Protein AF-A0ABD5PLM0-F1 (afdb_monomer_lite)

Sequence (227 aa):
MGEREPLCVRVDETVQEQFRNFTLETKGRIHGEMGRLVERAMKEYMNRDRSARIEEQLEQMNSRQQKMLELMNNSASLSSHDEAAHSHSTDVGAFTDLEPQVRKGIEKTLASLPEGEVDHSDIERAVHSAGRTDPRTVKKYRKVLESRGVLLPHPLKADEDMWIHGLRQFAVLCEASDDVTVGRLNFLLGDLEKAGVISEEDYRDALPDDFVEGRALKIDQITFNSS

Structure (mmCIF, N/CA/C/O backbone):
data_AF-A0ABD5PLM0-F1
#
_entry.id   AF-A0ABD5PLM0-F1
#
loop_
_atom_site.group_PDB
_atom_site.id
_atom_site.type_symbol
_atom_site.label_atom_id
_atom_site.label_alt_id
_atom_site.label_comp_id
_atom_site.label_asym_id
_atom_site.label_entity_id
_atom_site.label_seq_id
_atom_site.pdbx_PDB_ins_code
_atom_site.Cartn_x
_atom_site.Cartn_y
_atom_site.Cartn_z
_atom_site.occupancy
_atom_site.B_iso_or_equiv
_atom_site.auth_seq_id
_atom_site.auth_comp_id
_atom_site.auth_asym_id
_atom_site.auth_atom_id
_atom_site.pdbx_PDB_model_num
ATOM 1 N N . MET A 1 1 ? -26.957 -1.501 35.703 1.00 48.97 1 MET A N 1
ATOM 2 C CA . MET A 1 1 ? -25.638 -0.840 35.602 1.00 48.97 1 MET A CA 1
ATOM 3 C C . MET A 1 1 ? -24.710 -1.877 35.008 1.00 48.97 1 MET A C 1
ATOM 5 O O . MET A 1 1 ? -24.602 -2.927 35.618 1.00 48.97 1 MET A O 1
ATOM 9 N N . GLY A 1 2 ? -24.191 -1.659 33.796 1.00 53.38 2 GLY A N 1
ATOM 10 C CA . GLY A 1 2 ? -23.363 -2.664 33.118 1.00 53.38 2 GLY A CA 1
ATOM 11 C C . GLY A 1 2 ? -22.145 -3.031 33.960 1.00 53.38 2 GLY A C 1
ATOM 12 O O . GLY A 1 2 ? -21.590 -2.154 34.627 1.00 53.38 2 GLY A O 1
ATOM 13 N N . GLU A 1 3 ? -21.785 -4.311 33.957 1.00 65.19 3 GLU A N 1
ATOM 14 C CA . GLU A 1 3 ? -20.561 -4.821 34.571 1.00 65.19 3 GLU A CA 1
ATOM 15 C C . GLU A 1 3 ? -19.374 -4.048 33.989 1.00 65.19 3 GLU A C 1
ATOM 17 O O . GLU A 1 3 ? -19.088 -4.113 32.796 1.00 65.19 3 GLU A O 1
ATOM 22 N N . ARG A 1 4 ? -18.751 -3.208 34.816 1.00 71.69 4 ARG A N 1
ATOM 23 C CA . ARG A 1 4 ? -17.545 -2.464 34.456 1.00 71.69 4 ARG A CA 1
ATOM 24 C C . ARG A 1 4 ? -16.366 -3.230 35.014 1.00 71.69 4 ARG A C 1
ATOM 26 O O . ARG A 1 4 ? -16.336 -3.497 36.215 1.00 71.69 4 ARG A O 1
ATOM 33 N N . GLU A 1 5 ? -15.402 -3.535 34.163 1.00 80.06 5 GLU A N 1
ATOM 34 C CA . GLU A 1 5 ? -14.172 -4.172 34.610 1.00 80.06 5 GLU A CA 1
ATOM 35 C C . GLU A 1 5 ? -13.306 -3.165 35.387 1.00 80.06 5 GLU A C 1
ATOM 37 O O . GLU A 1 5 ? -13.133 -2.021 34.946 1.00 80.06 5 GLU A O 1
ATOM 42 N N . PRO A 1 6 ? -12.787 -3.539 36.568 1.00 78.12 6 PRO A N 1
ATOM 43 C CA . PRO A 1 6 ? -11.913 -2.669 37.336 1.00 78.12 6 PRO A CA 1
ATOM 44 C C . PRO A 1 6 ? -10.539 -2.566 36.663 1.00 78.12 6 PRO A C 1
ATOM 46 O O . PRO A 1 6 ? -9.830 -3.558 36.513 1.00 78.12 6 PRO A O 1
ATOM 49 N N . LEU A 1 7 ? -10.136 -1.343 36.314 1.00 78.38 7 LEU A N 1
ATOM 50 C CA . LEU A 1 7 ? -8.786 -1.027 35.849 1.00 78.38 7 LEU A CA 1
ATOM 51 C C . LEU A 1 7 ? -7.996 -0.362 36.985 1.00 78.38 7 LEU A C 1
ATOM 53 O O . LEU A 1 7 ? -8.346 0.730 37.434 1.00 78.38 7 LEU A O 1
ATOM 57 N N . CYS A 1 8 ? -6.919 -1.005 37.440 1.00 82.25 8 CYS A N 1
ATOM 58 C CA . CYS A 1 8 ? -6.014 -0.446 38.446 1.00 82.25 8 CYS A CA 1
ATOM 59 C C . CYS A 1 8 ? -4.839 0.271 37.772 1.00 82.25 8 CYS A C 1
ATOM 61 O O . CYS A 1 8 ? -4.016 -0.361 37.115 1.00 82.25 8 CYS A O 1
ATOM 63 N N . VAL A 1 9 ? -4.727 1.582 37.986 1.00 85.19 9 VAL A N 1
ATOM 64 C CA . VAL A 1 9 ? -3.602 2.409 37.523 1.00 85.19 9 VAL A CA 1
ATOM 65 C C . VAL A 1 9 ? -3.001 3.127 38.725 1.00 85.19 9 VAL A C 1
ATOM 67 O O . VAL A 1 9 ? -3.723 3.530 39.637 1.00 85.19 9 VAL A O 1
ATOM 70 N N . ARG A 1 10 ? -1.675 3.278 38.745 1.00 89.75 10 ARG A N 1
ATOM 71 C CA . ARG A 1 10 ? -0.990 4.089 39.755 1.00 89.75 10 ARG A CA 1
ATOM 72 C C . ARG A 1 10 ? -0.976 5.542 39.304 1.00 89.75 10 ARG A C 1
ATOM 74 O O . ARG A 1 10 ? -0.544 5.836 38.194 1.00 89.75 10 ARG A O 1
ATOM 81 N N . VAL A 1 11 ? -1.444 6.423 40.173 1.00 88.31 11 VAL A N 1
ATOM 82 C CA . VAL A 1 11 ? -1.465 7.872 39.970 1.00 88.31 11 VAL A CA 1
ATOM 83 C C . VAL A 1 11 ? -0.716 8.494 41.138 1.00 88.31 11 VAL A C 1
ATOM 85 O O . VAL A 1 11 ? -0.722 7.934 42.234 1.00 88.31 11 VAL A O 1
ATOM 88 N N . ASP A 1 12 ? -0.051 9.615 40.888 1.00 94.69 12 ASP A N 1
ATOM 89 C CA . ASP A 1 12 ? 0.570 10.400 41.947 1.00 94.69 12 ASP A CA 1
ATOM 90 C C . ASP A 1 12 ? -0.462 10.778 43.024 1.00 94.69 12 ASP A C 1
ATOM 92 O O . ASP A 1 12 ? -1.609 11.115 42.711 1.00 94.69 12 ASP A O 1
ATOM 96 N N . GLU A 1 13 ? -0.054 10.704 44.289 1.00 90.75 13 GLU A N 1
ATOM 97 C CA . GLU A 1 13 ? -0.927 10.925 45.445 1.00 90.75 13 GLU A CA 1
ATOM 98 C C . GLU A 1 13 ? -1.546 12.328 45.428 1.00 90.75 13 GLU A C 1
ATOM 100 O O . GLU A 1 13 ? -2.750 12.480 45.638 1.00 90.75 13 GLU A O 1
ATOM 105 N N . THR A 1 14 ? -0.766 13.348 45.063 1.00 91.62 14 THR A N 1
ATOM 106 C CA . THR A 1 14 ? -1.246 14.736 45.027 1.00 91.62 14 THR A CA 1
ATOM 107 C C . THR A 1 14 ? -2.308 14.933 43.946 1.00 91.62 14 THR A C 1
ATOM 109 O O . THR A 1 14 ? -3.331 15.584 44.169 1.00 91.62 14 THR A O 1
ATOM 112 N N . VAL A 1 15 ? -2.121 14.298 42.788 1.00 89.50 15 VAL A N 1
ATOM 113 C CA . VAL A 1 15 ? -3.071 14.330 41.669 1.00 89.50 15 VAL A CA 1
ATOM 114 C C . VAL A 1 15 ? -4.341 13.555 42.021 1.00 89.50 15 VAL A C 1
ATOM 116 O O . VAL A 1 15 ? -5.452 13.992 41.711 1.00 89.50 15 VAL A O 1
ATOM 119 N N . GLN A 1 16 ? -4.198 12.420 42.708 1.00 89.31 16 GLN A N 1
ATOM 120 C CA . GLN A 1 16 ? -5.326 11.622 43.172 1.00 89.31 16 GLN A CA 1
ATOM 121 C C . GLN A 1 16 ? -6.196 12.399 44.171 1.00 89.31 16 GLN A C 1
ATOM 123 O O . GLN A 1 16 ? -7.428 12.364 44.070 1.00 89.31 16 GLN A O 1
ATOM 128 N N . GLU A 1 17 ? -5.581 13.108 45.117 1.00 90.62 17 GLU A N 1
ATOM 129 C CA . GLU A 1 17 ? -6.287 13.944 46.091 1.00 90.62 17 GLU A CA 1
ATOM 130 C C . GLU A 1 17 ? -6.995 15.127 45.430 1.00 90.62 17 GLU A C 1
ATOM 132 O O . GLU A 1 17 ? -8.185 15.345 45.671 1.00 90.62 17 GLU A O 1
ATOM 137 N N . GLN A 1 18 ? -6.310 15.845 44.536 1.00 88.25 18 GLN A N 1
ATOM 138 C CA . GLN A 1 18 ? -6.902 16.950 43.779 1.00 88.25 18 GLN A CA 1
ATOM 139 C C . GLN A 1 18 ? -8.118 16.491 42.969 1.00 88.25 18 GLN A C 1
ATOM 141 O O . GLN A 1 18 ? -9.179 17.118 43.018 1.00 88.25 18 GLN A O 1
ATOM 146 N N . PHE A 1 19 ? -8.008 15.355 42.278 1.00 88.38 19 PHE A N 1
ATOM 147 C CA . PHE A 1 19 ? -9.106 14.807 41.486 1.00 88.38 19 PHE A CA 1
ATOM 148 C C . PHE A 1 19 ? -10.287 14.339 42.354 1.00 88.38 19 PHE A C 1
ATOM 150 O O . PHE A 1 19 ? -11.457 14.506 41.985 1.00 88.38 19 PHE A O 1
ATOM 157 N N . ARG A 1 20 ? -10.003 13.782 43.539 1.00 87.19 20 ARG A N 1
ATOM 158 C CA . ARG A 1 20 ? -11.030 13.412 44.523 1.00 87.19 20 ARG A CA 1
ATOM 159 C C . ARG A 1 20 ? -11.785 14.639 45.024 1.00 87.19 20 ARG A C 1
ATOM 161 O O . ARG A 1 20 ? -13.015 14.606 45.046 1.00 87.19 20 ARG A O 1
ATOM 168 N N . ASN A 1 21 ? -11.075 15.706 45.376 1.00 89.44 21 ASN A N 1
ATOM 169 C CA . ASN A 1 21 ? -11.680 16.950 45.851 1.00 89.44 21 ASN A CA 1
ATOM 170 C C . ASN A 1 21 ? -12.531 17.604 44.758 1.00 89.44 21 ASN A C 1
ATOM 172 O O . ASN A 1 21 ? -13.701 17.891 44.992 1.00 89.44 21 ASN A O 1
ATOM 176 N N . PHE A 1 22 ? -12.011 17.685 43.531 1.00 88.44 22 PHE A N 1
ATOM 177 C CA . PHE A 1 22 ? -12.756 18.172 42.369 1.00 88.44 22 PHE A CA 1
ATOM 178 C C . PHE A 1 22 ? -14.063 17.394 42.128 1.00 88.44 22 PHE A C 1
ATOM 180 O O . PHE A 1 22 ? -15.122 17.977 41.878 1.00 88.44 22 PHE A O 1
ATOM 187 N N . THR A 1 23 ? -14.014 16.063 42.235 1.00 87.00 23 THR A N 1
ATOM 188 C CA . THR A 1 23 ? -15.199 15.204 42.083 1.00 87.00 23 THR A CA 1
ATOM 189 C C . THR A 1 23 ? -16.243 15.495 43.161 1.00 87.00 23 THR A C 1
ATOM 191 O O . THR A 1 23 ? -17.434 15.604 42.859 1.00 87.00 23 THR A O 1
ATOM 194 N N . LEU A 1 24 ? -15.799 15.634 44.413 1.00 86.88 24 LEU A N 1
ATOM 195 C CA . LEU A 1 24 ? -16.666 15.926 45.552 1.00 86.88 24 LEU A CA 1
ATOM 196 C C . LEU A 1 24 ? -17.315 17.309 45.441 1.00 86.88 24 LEU A C 1
ATOM 198 O O . LEU A 1 24 ? -18.501 17.433 45.731 1.00 86.88 24 LEU A O 1
ATOM 202 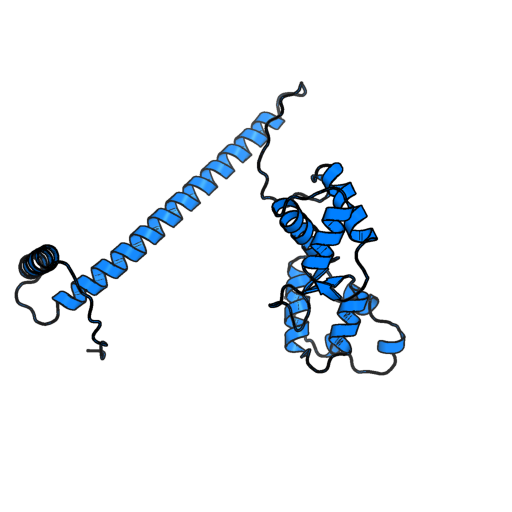N N . GLU A 1 25 ? -16.578 18.318 44.985 1.00 86.69 25 GLU A N 1
ATOM 203 C CA . GLU A 1 25 ? -17.105 19.668 44.758 1.00 86.69 25 GLU A CA 1
ATOM 204 C C . GLU A 1 25 ? -18.125 19.702 43.614 1.00 86.69 25 GLU A C 1
ATOM 206 O O . GLU A 1 25 ? -19.175 20.330 43.726 1.00 86.69 25 GLU A O 1
ATOM 211 N N . THR A 1 26 ? -17.860 18.975 42.526 1.00 82.75 26 THR A N 1
ATOM 212 C CA . THR A 1 26 ? -18.690 19.028 41.313 1.00 82.75 26 THR A CA 1
ATOM 213 C C . THR A 1 26 ? -19.954 18.167 41.406 1.00 82.75 26 THR A C 1
ATOM 215 O O . THR A 1 26 ? -20.982 18.495 40.810 1.00 82.75 26 THR A O 1
ATOM 218 N N . LYS A 1 27 ? -19.884 17.015 42.087 1.00 82.88 27 LYS A N 1
ATOM 219 C CA . LYS A 1 27 ? -20.952 15.994 42.099 1.00 82.88 27 LYS A CA 1
ATOM 220 C C . LYS A 1 27 ? -21.434 15.609 43.496 1.00 82.88 27 LYS A C 1
ATOM 222 O O . LYS A 1 27 ? -22.403 14.861 43.607 1.00 82.88 27 LYS A O 1
ATOM 227 N N . GLY A 1 28 ? -20.808 16.117 44.555 1.00 81.56 28 GLY A N 1
ATOM 228 C CA . GLY A 1 28 ? -21.112 15.719 45.926 1.00 81.56 28 GLY A CA 1
ATOM 229 C C . GLY A 1 28 ? -20.637 14.298 46.256 1.00 81.56 28 GLY A C 1
ATOM 230 O O . GLY A 1 28 ? -19.870 13.672 45.524 1.00 81.56 28 GLY A O 1
ATOM 231 N N . ARG A 1 29 ? -21.106 13.757 47.387 1.00 78.38 29 ARG A N 1
ATOM 232 C CA . ARG A 1 29 ? -20.741 12.415 47.888 1.00 78.38 29 ARG A CA 1
ATOM 233 C C . ARG A 1 29 ? -21.595 11.302 47.264 1.00 78.38 29 ARG A C 1
ATOM 235 O O . ARG A 1 29 ? -22.232 10.532 47.978 1.00 78.38 29 ARG A O 1
ATOM 242 N N . ILE A 1 30 ? -21.630 11.223 45.936 1.00 76.69 30 ILE A N 1
ATOM 243 C CA . ILE A 1 30 ? -22.387 10.189 45.214 1.00 76.69 30 ILE A CA 1
ATOM 244 C C . ILE A 1 30 ? -21.465 9.011 44.874 1.00 76.69 30 ILE A C 1
ATOM 246 O O . ILE A 1 30 ? -20.385 9.180 44.304 1.00 76.69 30 ILE A O 1
ATOM 250 N N . HIS A 1 31 ? -21.893 7.796 45.223 1.00 71.69 31 HIS A N 1
ATOM 251 C CA . HIS A 1 31 ? -21.125 6.577 44.974 1.00 71.69 31 HIS A CA 1
ATOM 252 C C . HIS A 1 31 ? -20.990 6.297 43.465 1.00 71.69 31 HIS A C 1
ATOM 254 O O . HIS A 1 31 ? -21.968 6.351 42.724 1.00 71.69 31 HIS A O 1
ATOM 260 N N . GLY A 1 32 ? -19.772 5.989 43.005 1.00 77.31 32 GLY A N 1
ATOM 261 C CA . GLY A 1 32 ? -19.486 5.628 41.609 1.00 77.31 32 GLY A CA 1
ATOM 262 C C . GLY A 1 32 ? -19.266 6.794 40.629 1.00 77.31 32 GLY A C 1
ATOM 263 O O . GLY A 1 32 ? -18.860 6.548 39.492 1.00 77.31 32 GLY A O 1
ATOM 264 N N . GLU A 1 33 ? -19.461 8.052 41.042 1.00 82.62 33 GLU A N 1
ATOM 265 C CA . GLU A 1 33 ? -19.259 9.223 40.163 1.00 82.62 33 GLU A CA 1
ATOM 266 C C . GLU A 1 33 ? -17.784 9.480 39.829 1.00 82.62 33 GLU A C 1
ATOM 268 O O . GLU A 1 33 ? -17.473 9.924 38.726 1.00 82.62 33 GLU A O 1
ATOM 273 N N . MET A 1 34 ? -16.860 9.109 40.721 1.00 82.38 34 MET A N 1
ATOM 274 C CA . MET A 1 34 ? -15.421 9.227 40.463 1.00 82.38 34 MET A CA 1
ATOM 275 C C . MET A 1 34 ? -15.004 8.436 39.218 1.00 82.38 34 MET A C 1
ATOM 277 O O . MET A 1 34 ? -14.387 8.992 38.315 1.00 82.38 34 MET A O 1
ATOM 281 N N . GLY A 1 35 ? -15.412 7.167 39.109 1.00 82.06 35 GLY A N 1
ATOM 282 C CA . GLY A 1 35 ? -15.114 6.354 37.926 1.00 82.06 35 GLY A CA 1
ATOM 283 C C . GLY A 1 35 ? -15.750 6.909 36.646 1.00 82.06 35 GLY A C 1
ATOM 284 O O . GLY A 1 35 ? -15.139 6.863 35.583 1.00 82.06 35 GLY A O 1
ATOM 285 N N . ARG A 1 36 ? -16.953 7.495 36.738 1.00 84.62 36 ARG A N 1
ATOM 286 C CA . ARG A 1 36 ? -17.626 8.140 35.594 1.00 84.62 36 ARG A CA 1
ATOM 287 C C . ARG A 1 36 ? -16.900 9.397 35.125 1.00 84.62 36 ARG A C 1
ATOM 289 O O . ARG A 1 36 ? -16.820 9.629 33.921 1.00 84.62 36 ARG A O 1
ATOM 296 N N . LEU A 1 37 ? -16.380 10.201 36.050 1.00 85.94 37 LEU A N 1
ATOM 297 C CA . LEU A 1 37 ? -15.598 11.386 35.709 1.00 85.94 37 LEU A CA 1
ATOM 298 C C . LEU A 1 37 ? -14.258 11.019 35.081 1.00 85.94 37 LEU A C 1
ATOM 300 O O . LEU A 1 37 ? -13.883 11.660 34.106 1.00 85.94 37 LEU A O 1
ATOM 304 N N . VAL A 1 38 ? -13.582 9.972 35.567 1.00 86.69 38 VAL A N 1
ATOM 305 C CA . VAL A 1 38 ? -12.353 9.465 34.930 1.00 86.69 38 VAL A CA 1
ATOM 306 C C . VAL A 1 38 ? -12.641 9.020 33.499 1.00 86.69 38 VAL A C 1
ATOM 308 O O . VAL A 1 38 ? -11.979 9.469 32.569 1.00 86.69 38 VAL A O 1
ATOM 311 N N . GLU A 1 39 ? -13.679 8.207 33.299 1.00 85.31 39 GLU A N 1
ATOM 312 C CA . GLU A 1 39 ? -14.080 7.737 31.970 1.00 85.31 39 GLU A CA 1
ATOM 313 C C . GLU A 1 39 ? -14.400 8.909 31.024 1.00 85.31 39 GLU A C 1
ATOM 315 O O . GLU A 1 39 ? -13.983 8.924 29.863 1.00 85.31 39 GLU A O 1
ATOM 320 N N . ARG A 1 40 ? -15.111 9.926 31.527 1.00 85.25 40 ARG A N 1
ATOM 321 C CA . ARG A 1 40 ? -15.437 11.136 30.768 1.00 85.25 40 ARG A CA 1
ATOM 322 C C . ARG A 1 40 ? -14.192 11.951 30.429 1.00 85.25 40 ARG A C 1
ATOM 324 O O . ARG A 1 40 ? -14.065 12.367 29.284 1.00 85.25 40 ARG A O 1
ATOM 331 N N . ALA A 1 41 ? -13.284 12.139 31.382 1.00 84.69 41 ALA A N 1
ATOM 332 C CA . ALA A 1 41 ? -12.041 12.876 31.184 1.00 84.69 41 ALA A CA 1
ATOM 333 C C . ALA A 1 41 ? -11.140 12.188 30.150 1.00 84.69 41 ALA A C 1
ATOM 335 O O . ALA A 1 41 ? -10.608 12.852 29.265 1.00 84.69 41 ALA A O 1
ATOM 336 N N . MET A 1 42 ? -11.033 10.856 30.195 1.00 84.00 42 MET A N 1
ATOM 337 C CA . MET A 1 42 ? -10.295 10.084 29.190 1.00 84.00 42 MET A CA 1
ATOM 338 C C . MET A 1 42 ? -10.914 10.235 27.798 1.00 84.00 42 MET A C 1
ATOM 340 O O . MET A 1 42 ? -10.200 10.511 26.836 1.00 84.00 42 MET A O 1
ATOM 344 N N . LYS A 1 43 ? -12.243 10.105 27.678 1.00 81.88 43 LYS A N 1
ATOM 345 C CA . LYS A 1 43 ? -12.960 10.318 26.409 1.00 81.88 43 LYS A CA 1
ATOM 346 C C . LYS A 1 43 ? -12.764 11.736 25.880 1.00 81.88 43 LYS A C 1
ATOM 348 O O . LYS A 1 43 ? -12.530 11.912 24.692 1.00 81.88 43 LYS A O 1
ATOM 353 N N . GLU A 1 44 ? -12.841 12.737 26.747 1.00 78.31 44 GLU A N 1
ATOM 354 C CA . GLU A 1 44 ? -12.640 14.139 26.386 1.00 78.31 44 GLU A CA 1
ATOM 355 C C . GLU A 1 44 ? -11.207 14.411 25.929 1.00 78.31 44 GLU A C 1
ATOM 357 O O . GLU A 1 44 ? -11.020 15.079 24.919 1.00 78.31 44 GLU A O 1
ATOM 362 N N . TYR A 1 45 ? -10.205 13.849 26.606 1.00 78.94 45 TYR A N 1
ATOM 363 C CA . TYR A 1 45 ? -8.804 13.974 26.209 1.00 78.94 45 TYR A CA 1
ATOM 364 C C . TYR A 1 45 ? -8.532 13.311 24.852 1.00 78.94 45 TYR A C 1
ATOM 366 O O . TYR A 1 45 ? -7.992 13.954 23.954 1.00 78.94 45 TYR A O 1
ATOM 374 N N . MET A 1 46 ? -8.992 12.069 24.657 1.00 76.31 46 MET A N 1
ATOM 375 C CA . MET A 1 46 ? -8.875 11.368 23.371 1.00 76.31 46 MET A CA 1
ATOM 376 C C . MET A 1 46 ? -9.612 12.103 22.242 1.00 76.31 46 MET A C 1
ATOM 378 O O . MET A 1 46 ? -9.123 12.167 21.116 1.00 76.31 46 MET A O 1
ATOM 382 N N . ASN A 1 47 ? -10.778 12.686 22.533 1.00 74.06 47 ASN A N 1
ATOM 383 C CA . ASN A 1 47 ? -11.539 13.455 21.552 1.00 74.06 47 ASN A CA 1
ATOM 384 C C . ASN A 1 47 ? -10.898 14.811 21.247 1.00 74.06 47 ASN A C 1
ATOM 386 O O . ASN A 1 47 ? -10.921 15.220 20.094 1.00 74.06 47 ASN A O 1
ATOM 390 N N . ARG A 1 48 ? -10.309 15.496 22.235 1.00 70.06 48 ARG A N 1
ATOM 391 C CA . ARG A 1 48 ? -9.566 16.746 22.013 1.00 70.06 48 ARG A CA 1
ATOM 392 C C . ARG A 1 48 ? -8.345 16.524 21.133 1.00 70.06 48 ARG A C 1
ATOM 394 O O . ARG A 1 48 ? -8.145 17.303 20.212 1.00 70.06 48 ARG A O 1
ATOM 401 N N . ASP A 1 49 ? -7.588 15.453 21.363 1.00 62.75 49 ASP A N 1
ATOM 402 C CA . ASP A 1 49 ? -6.449 15.096 20.507 1.00 62.75 49 ASP A CA 1
ATOM 403 C C . ASP A 1 49 ? -6.908 14.752 19.079 1.00 62.75 49 ASP A C 1
ATOM 405 O O . ASP A 1 49 ? -6.288 15.143 18.091 1.00 62.75 49 ASP A O 1
ATOM 409 N N . ARG A 1 50 ? -8.071 14.099 18.947 1.00 61.00 50 ARG A N 1
ATOM 410 C CA . ARG A 1 50 ? -8.693 13.837 17.645 1.00 61.00 50 ARG A CA 1
ATOM 411 C C . ARG A 1 50 ? -9.146 15.119 16.942 1.00 61.00 50 ARG A C 1
ATOM 413 O O . ARG A 1 50 ? -8.893 15.252 15.751 1.00 61.00 50 ARG A O 1
ATOM 420 N N . SER A 1 51 ? -9.799 16.044 17.644 1.00 63.75 51 SER A N 1
ATOM 421 C CA . SER A 1 51 ? -10.238 17.322 17.072 1.00 63.75 51 SER A CA 1
ATOM 422 C C . SER A 1 51 ? -9.057 18.202 16.683 1.00 63.75 51 SER A C 1
ATOM 424 O O . SER A 1 51 ? -9.048 18.700 15.568 1.00 63.75 51 SER A O 1
ATOM 426 N N . ALA A 1 52 ? -8.030 18.311 17.531 1.00 66.19 52 ALA A N 1
ATOM 427 C CA . ALA A 1 52 ? -6.812 19.059 17.221 1.00 66.19 52 ALA A CA 1
ATOM 428 C C . ALA A 1 52 ? -6.095 18.486 15.989 1.00 66.19 52 ALA A C 1
ATOM 430 O O . ALA A 1 52 ? -5.671 19.231 15.111 1.00 66.19 52 ALA A O 1
ATOM 431 N N . ARG A 1 53 ? -6.040 17.154 15.864 1.00 64.81 53 ARG A N 1
ATOM 432 C CA . ARG A 1 53 ? -5.481 16.488 14.680 1.00 64.81 53 ARG A CA 1
ATOM 433 C C . ARG A 1 53 ? -6.315 16.726 13.422 1.00 64.81 53 ARG A C 1
ATOM 435 O O . ARG A 1 53 ? -5.754 16.892 12.346 1.00 64.81 53 ARG A O 1
ATOM 442 N N . ILE A 1 54 ? -7.643 16.736 13.540 1.00 67.94 54 ILE A N 1
ATOM 443 C CA . ILE A 1 54 ? -8.542 17.039 12.418 1.00 67.94 54 ILE A CA 1
ATOM 444 C C . ILE A 1 54 ? -8.418 18.512 12.011 1.00 67.94 54 ILE A C 1
ATOM 446 O O . ILE A 1 54 ? -8.386 18.799 10.820 1.00 67.94 54 ILE A O 1
ATOM 450 N N . GLU A 1 55 ? -8.313 19.435 12.967 1.00 68.81 55 GLU A N 1
ATOM 451 C CA . GLU A 1 55 ? -8.089 20.863 12.713 1.00 68.81 55 GLU A CA 1
ATOM 452 C C . GLU A 1 55 ? -6.745 21.098 12.020 1.00 68.81 55 GLU A C 1
ATOM 454 O O . GLU A 1 55 ? -6.707 21.778 10.999 1.00 68.81 55 GLU A O 1
ATOM 459 N N . GLU A 1 56 ? -5.671 20.448 12.476 1.00 69.31 56 GLU A N 1
ATOM 460 C CA . GLU A 1 56 ? -4.362 20.504 11.820 1.00 69.31 56 GLU A CA 1
ATOM 461 C C . GLU A 1 56 ? -4.419 19.932 10.391 1.00 69.31 56 GLU A C 1
ATOM 463 O O . GLU A 1 56 ? -3.876 20.513 9.451 1.00 69.31 56 GLU A O 1
ATOM 468 N N . GLN A 1 57 ? -5.128 18.818 10.188 1.00 65.75 57 GLN A N 1
ATOM 469 C CA . GLN A 1 57 ? -5.335 18.236 8.859 1.00 65.75 57 GLN A CA 1
ATOM 470 C C . GLN A 1 57 ? -6.165 19.146 7.941 1.00 65.75 57 GLN A C 1
ATOM 472 O O . GLN A 1 57 ? -5.857 19.259 6.751 1.00 65.75 57 GLN A O 1
ATOM 477 N N . LEU A 1 58 ? -7.187 19.818 8.476 1.00 73.62 58 LEU A N 1
ATOM 478 C CA . LEU A 1 58 ? -8.009 20.783 7.744 1.00 73.62 58 LEU A CA 1
ATOM 479 C C . LEU A 1 58 ? -7.222 22.046 7.392 1.00 73.62 58 LEU A C 1
ATOM 481 O O . LEU A 1 58 ? -7.328 22.530 6.267 1.00 73.62 58 LEU A O 1
ATOM 485 N N . GLU A 1 59 ? -6.399 22.558 8.304 1.00 77.88 59 GLU A N 1
ATOM 486 C CA . GLU A 1 59 ? -5.531 23.707 8.048 1.00 77.88 59 GLU A CA 1
ATOM 487 C C . GLU A 1 59 ? -4.477 23.375 6.983 1.00 77.88 59 GLU A C 1
ATOM 489 O O . GLU A 1 59 ? -4.262 24.151 6.048 1.00 77.88 59 GLU A O 1
ATOM 494 N N . GLN A 1 60 ? -3.910 22.166 7.022 1.00 72.69 60 GLN A N 1
ATOM 495 C CA . GLN A 1 60 ? -3.030 21.672 5.964 1.00 72.69 60 GLN A CA 1
ATOM 496 C C . GLN A 1 60 ? -3.754 21.534 4.615 1.00 72.69 60 GLN A C 1
ATOM 498 O O . GLN A 1 60 ? -3.179 21.888 3.584 1.00 72.69 60 GLN A O 1
ATOM 503 N N . MET A 1 61 ? -5.001 21.051 4.585 1.00 72.88 61 MET A N 1
ATOM 504 C CA . MET A 1 61 ? -5.799 20.979 3.352 1.00 72.88 61 MET A CA 1
ATOM 505 C C . MET A 1 61 ? -6.139 22.363 2.796 1.00 72.88 61 MET A C 1
ATOM 507 O O . MET A 1 61 ? -5.945 22.595 1.603 1.00 72.88 61 MET A O 1
ATOM 511 N N . ASN A 1 62 ? -6.581 23.293 3.642 1.00 74.31 62 ASN A N 1
ATOM 512 C CA . ASN A 1 62 ? -6.890 24.664 3.237 1.00 74.31 62 ASN A CA 1
ATOM 513 C C . ASN A 1 62 ? -5.643 25.385 2.718 1.00 74.31 62 ASN A C 1
ATOM 515 O O . ASN A 1 62 ? -5.701 26.037 1.678 1.00 74.31 62 ASN A O 1
ATOM 519 N N . SER A 1 63 ? -4.491 25.203 3.372 1.00 76.50 63 SER A N 1
ATOM 520 C CA . SER A 1 63 ? -3.215 25.745 2.894 1.00 76.50 63 SER A CA 1
ATOM 521 C C . SER A 1 63 ? -2.816 25.158 1.533 1.00 76.50 63 SER A C 1
ATOM 523 O O . SER A 1 63 ? -2.339 25.886 0.662 1.00 76.50 63 SER A O 1
ATOM 525 N N . ARG A 1 64 ? -3.055 23.859 1.295 1.00 74.69 64 ARG A N 1
ATOM 526 C CA . ARG A 1 64 ? -2.824 23.228 -0.020 1.00 74.69 64 ARG A CA 1
ATOM 527 C C . ARG A 1 64 ? -3.755 23.783 -1.095 1.00 74.69 64 ARG A C 1
ATOM 529 O O . ARG A 1 64 ? -3.292 24.056 -2.196 1.00 74.69 64 ARG A O 1
ATOM 536 N N . GLN A 1 65 ? -5.035 23.977 -0.782 1.00 76.12 65 GLN A N 1
ATOM 537 C CA . GLN A 1 65 ? -6.005 24.550 -1.717 1.00 76.12 65 GLN A CA 1
ATOM 538 C C . GLN A 1 65 ? -5.680 26.009 -2.054 1.00 76.12 65 GLN A C 1
ATOM 540 O O . GLN A 1 65 ? -5.700 26.375 -3.224 1.00 76.12 65 GLN A O 1
ATOM 545 N N . GLN A 1 66 ? -5.306 26.824 -1.064 1.00 75.44 66 GLN A N 1
ATOM 546 C CA . GLN A 1 66 ? -4.870 28.204 -1.298 1.00 75.44 66 GLN A CA 1
ATOM 547 C C . GLN A 1 66 ? -3.613 28.260 -2.168 1.00 75.44 66 GLN A C 1
ATOM 549 O O . GLN A 1 66 ? -3.597 28.988 -3.155 1.00 75.44 66 GLN A O 1
ATOM 554 N N . LYS A 1 67 ? -2.604 27.427 -1.885 1.00 74.25 67 LYS A N 1
ATOM 555 C CA . LYS A 1 67 ? -1.401 27.332 -2.728 1.00 74.25 67 LYS A CA 1
ATOM 556 C C . LYS A 1 67 ? -1.708 26.869 -4.149 1.00 74.25 67 LYS A C 1
ATOM 558 O O . LYS A 1 67 ? -1.087 27.346 -5.090 1.00 74.25 67 LYS A O 1
ATOM 563 N N . MET A 1 68 ? -2.660 25.955 -4.323 1.00 69.38 68 MET A N 1
ATOM 564 C CA . MET A 1 68 ? -3.100 25.506 -5.645 1.00 69.38 68 MET A CA 1
ATOM 565 C C . MET A 1 68 ? -3.785 26.637 -6.417 1.00 69.38 68 MET A C 1
ATOM 567 O O . MET A 1 68 ? -3.465 26.857 -7.581 1.00 69.38 68 MET A O 1
ATOM 571 N N . LEU A 1 69 ? -4.669 27.391 -5.760 1.00 72.25 69 LEU A N 1
ATOM 572 C CA . LEU A 1 69 ? -5.312 28.564 -6.350 1.00 72.25 69 LEU A CA 1
ATOM 573 C C . LEU A 1 69 ? -4.286 29.646 -6.712 1.00 72.25 69 LEU A C 1
ATOM 575 O O . LEU A 1 69 ? -4.362 30.201 -7.803 1.00 72.25 69 LEU A O 1
ATOM 579 N N . GLU A 1 70 ? -3.294 29.901 -5.857 1.00 70.19 70 GLU A N 1
ATOM 580 C CA . GLU A 1 70 ? -2.191 30.826 -6.149 1.00 70.19 70 GLU A CA 1
ATOM 581 C C . GLU A 1 70 ? -1.329 30.355 -7.326 1.00 70.19 70 GLU A C 1
ATOM 583 O O . GLU A 1 70 ? -1.002 31.155 -8.197 1.00 70.19 70 GLU A O 1
ATOM 588 N N . LEU A 1 71 ? -1.000 29.063 -7.409 1.00 65.88 71 LEU A N 1
ATOM 589 C CA . LEU A 1 71 ? -0.248 28.495 -8.532 1.00 65.88 71 LEU A CA 1
ATOM 590 C C . LEU A 1 71 ? -1.028 28.578 -9.847 1.00 65.88 71 LEU A C 1
ATOM 592 O O . LEU A 1 71 ? -0.450 28.932 -10.873 1.00 65.88 71 LEU A O 1
ATOM 596 N N . MET A 1 72 ? -2.337 28.316 -9.827 1.00 61.22 72 MET A N 1
ATOM 597 C CA . MET A 1 72 ? -3.189 28.483 -11.007 1.00 61.22 72 MET A CA 1
ATOM 598 C C . MET A 1 72 ? -3.255 29.952 -11.435 1.00 61.22 72 MET A C 1
ATOM 600 O O . MET A 1 72 ? -3.131 30.244 -12.624 1.00 61.22 72 MET A O 1
ATOM 604 N N . ASN A 1 73 ? -3.363 30.879 -10.481 1.00 62.47 73 ASN A N 1
ATOM 605 C CA . ASN A 1 73 ? -3.417 32.310 -10.773 1.00 62.47 73 ASN A CA 1
ATOM 606 C C . ASN A 1 73 ? -2.067 32.853 -11.283 1.00 62.47 73 ASN A C 1
ATOM 608 O O . ASN A 1 73 ? -2.033 33.678 -12.193 1.00 62.47 73 ASN A O 1
ATOM 612 N N . ASN A 1 74 ? -0.950 32.332 -10.765 1.00 54.19 74 ASN A N 1
ATOM 613 C CA . ASN A 1 74 ? 0.398 32.687 -11.208 1.00 54.19 74 ASN A CA 1
ATOM 614 C C . ASN A 1 74 ? 0.770 32.027 -12.544 1.00 54.19 74 ASN A C 1
ATOM 616 O O . ASN A 1 74 ? 1.511 32.613 -13.316 1.00 54.19 74 ASN A O 1
ATOM 620 N N . SER A 1 75 ? 0.220 30.860 -12.890 1.00 51.62 75 SER A N 1
ATOM 621 C CA . SER A 1 75 ? 0.473 30.222 -14.196 1.00 51.62 75 SER A CA 1
ATOM 622 C C . SER A 1 75 ? -0.131 30.978 -15.392 1.00 51.62 75 SER A C 1
ATOM 624 O O . SER A 1 75 ? 0.278 30.761 -16.531 1.00 51.62 75 SER A O 1
ATOM 626 N N . ALA A 1 76 ? -1.060 31.910 -15.144 1.00 51.25 76 ALA A N 1
ATOM 627 C CA . ALA A 1 76 ? -1.608 32.811 -16.158 1.00 51.25 76 ALA A CA 1
ATOM 628 C C . ALA A 1 76 ? -0.708 34.035 -16.438 1.00 51.25 76 ALA A C 1
ATOM 630 O O . ALA A 1 76 ? -0.973 34.792 -17.371 1.00 51.25 76 ALA A O 1
ATOM 631 N N . SER A 1 77 ? 0.352 34.252 -15.653 1.00 43.91 77 SER A N 1
ATOM 632 C CA . SER A 1 77 ? 1.300 35.354 -15.827 1.00 43.91 77 SER A CA 1
ATOM 633 C C . SER A 1 77 ? 2.730 34.846 -15.671 1.00 43.91 77 SER A C 1
ATOM 635 O O . SER A 1 77 ? 3.121 34.472 -14.580 1.00 43.91 77 SER A O 1
ATOM 637 N N . LEU A 1 78 ? 3.530 34.956 -16.737 1.00 39.69 78 LEU A N 1
ATOM 638 C CA . LEU A 1 78 ? 4.996 34.784 -16.778 1.00 39.69 78 LEU A CA 1
ATOM 639 C C . LEU A 1 78 ? 5.496 33.448 -17.343 1.00 39.69 78 LEU A C 1
ATOM 641 O O . LEU A 1 78 ? 6.097 32.603 -16.689 1.00 39.69 78 LEU A O 1
ATOM 645 N N . SER A 1 79 ? 5.424 33.382 -18.668 1.00 43.66 79 SER A N 1
ATOM 646 C CA . SER A 1 79 ? 6.588 33.043 -19.479 1.00 43.66 79 SER A CA 1
ATOM 647 C C . SER A 1 79 ? 7.789 33.942 -19.125 1.00 43.66 79 SER A C 1
ATOM 649 O O . SER A 1 79 ? 7.926 35.001 -19.728 1.00 43.66 79 SER A O 1
ATOM 651 N N . SER A 1 80 ? 8.641 33.547 -18.170 1.00 42.69 80 SER A N 1
ATOM 652 C CA . SER A 1 80 ? 10.085 33.869 -18.157 1.00 42.69 80 SER A CA 1
ATOM 653 C C . SER A 1 80 ? 10.799 33.403 -16.879 1.00 42.69 80 SER A C 1
ATOM 655 O O . SER A 1 80 ? 10.536 33.935 -15.807 1.00 42.69 80 SER A O 1
ATOM 657 N N . HIS A 1 81 ? 11.811 32.557 -17.091 1.00 36.44 81 HIS A N 1
ATOM 658 C CA . HIS A 1 81 ? 13.058 32.396 -16.325 1.00 36.44 81 HIS A CA 1
ATOM 659 C C . HIS A 1 81 ? 13.073 31.643 -14.984 1.00 36.44 81 HIS A C 1
ATOM 661 O O . HIS A 1 81 ? 12.193 31.763 -14.142 1.00 36.44 81 HIS A O 1
ATOM 667 N N . ASP A 1 82 ? 14.152 30.857 -14.880 1.00 44.50 82 ASP A N 1
ATOM 668 C CA . ASP A 1 82 ? 14.637 30.017 -13.787 1.00 44.50 82 ASP A CA 1
ATOM 669 C C . ASP A 1 82 ? 14.380 30.571 -12.384 1.00 44.50 82 ASP A C 1
ATOM 671 O O . ASP A 1 82 ? 14.777 31.694 -12.107 1.00 44.50 82 ASP A O 1
ATOM 675 N N . GLU A 1 83 ? 13.869 29.726 -11.482 1.00 36.81 83 GLU A N 1
ATOM 676 C CA . GLU A 1 83 ? 14.496 29.454 -10.180 1.00 36.81 83 GLU A CA 1
ATOM 677 C C . GLU A 1 83 ? 14.040 28.080 -9.658 1.00 36.81 83 GLU A C 1
ATOM 679 O O . GLU A 1 83 ? 12.857 27.734 -9.620 1.00 36.81 83 GLU A O 1
ATOM 684 N N . ALA A 1 84 ? 15.024 27.269 -9.275 1.00 45.72 84 ALA A N 1
ATOM 685 C CA . ALA A 1 84 ? 14.851 25.940 -8.720 1.00 45.72 84 ALA A CA 1
ATOM 686 C C . ALA A 1 84 ? 14.227 26.006 -7.315 1.00 45.72 84 ALA A C 1
ATOM 688 O O . ALA A 1 84 ? 14.912 26.260 -6.327 1.00 45.72 84 ALA A O 1
ATOM 689 N N . ALA A 1 85 ? 12.933 25.708 -7.217 1.00 34.50 85 ALA A N 1
ATOM 690 C CA . ALA A 1 85 ? 12.260 25.426 -5.955 1.00 34.50 85 ALA A CA 1
ATOM 691 C C . ALA A 1 85 ? 11.855 23.945 -5.923 1.00 34.50 85 ALA A C 1
ATOM 693 O O . ALA A 1 85 ? 10.946 23.509 -6.630 1.00 34.50 85 ALA A O 1
ATOM 694 N N . HIS A 1 86 ? 12.550 23.152 -5.102 1.00 39.03 86 HIS A N 1
ATOM 695 C CA . HIS A 1 86 ? 12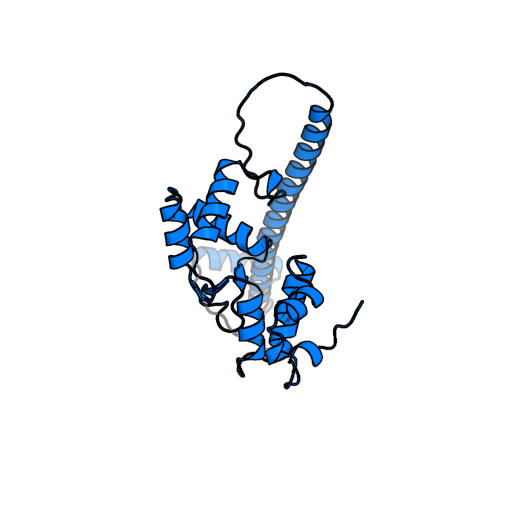.236 21.743 -4.875 1.00 39.03 86 HIS A CA 1
ATOM 696 C C . HIS A 1 86 ? 10.896 21.600 -4.137 1.00 39.03 86 HIS A C 1
ATOM 698 O O . HIS A 1 86 ? 10.830 21.539 -2.910 1.00 39.03 86 HIS A O 1
ATOM 704 N N . SER A 1 87 ? 9.813 21.543 -4.911 1.00 37.47 87 SER A N 1
ATOM 705 C CA . SER A 1 87 ? 8.485 21.150 -4.453 1.00 37.47 87 SER A CA 1
ATOM 706 C C . SER A 1 87 ? 8.484 19.653 -4.129 1.00 37.47 87 SER A C 1
ATOM 708 O O . SER A 1 87 ? 8.654 18.805 -5.008 1.00 37.47 87 SER A O 1
ATOM 710 N N . HIS A 1 88 ? 8.309 19.311 -2.851 1.00 37.53 88 HIS A N 1
ATOM 711 C CA . HIS A 1 88 ? 8.010 17.947 -2.424 1.00 37.53 88 HIS A CA 1
ATOM 712 C C . HIS A 1 88 ? 6.594 17.573 -2.885 1.00 37.53 88 HIS A C 1
ATOM 714 O O . HIS A 1 88 ? 5.624 17.703 -2.143 1.00 37.53 88 HIS A O 1
ATOM 720 N N . SER A 1 89 ? 6.491 17.095 -4.125 1.00 36.59 89 SER A N 1
ATOM 721 C CA . SER A 1 89 ? 5.297 16.420 -4.623 1.00 36.59 89 SER A CA 1
ATOM 722 C C . SER A 1 89 ? 5.207 15.016 -4.018 1.00 36.59 89 SER A C 1
ATOM 724 O O . SER A 1 89 ? 6.037 14.142 -4.284 1.00 36.59 89 SER A O 1
ATOM 726 N N . THR A 1 90 ? 4.197 14.811 -3.176 1.00 38.94 90 THR A N 1
ATOM 727 C CA . THR A 1 90 ? 3.652 13.489 -2.827 1.00 38.94 90 THR A CA 1
ATOM 728 C C . THR A 1 90 ? 2.385 13.193 -3.622 1.00 38.94 90 THR A C 1
ATOM 730 O O . THR A 1 90 ? 1.564 12.399 -3.172 1.00 38.94 90 THR A O 1
ATOM 733 N N . ASP A 1 91 ? 2.225 13.832 -4.780 1.00 40.22 91 ASP A N 1
ATOM 734 C CA . ASP A 1 91 ? 1.254 13.419 -5.778 1.00 40.22 91 ASP A CA 1
ATOM 735 C C . ASP A 1 91 ? 2.007 12.574 -6.800 1.00 40.22 91 ASP A C 1
ATOM 737 O O . ASP A 1 91 ? 3.043 12.993 -7.333 1.00 40.22 91 ASP A O 1
ATOM 741 N N . VAL A 1 92 ? 1.539 11.350 -7.039 1.00 43.72 92 VAL A N 1
ATOM 742 C CA . VAL A 1 92 ? 2.013 10.565 -8.180 1.00 43.72 92 VAL A CA 1
ATOM 743 C C . VAL A 1 92 ? 1.364 11.205 -9.402 1.00 43.72 92 VAL A C 1
ATOM 745 O O . VAL A 1 92 ? 0.373 10.715 -9.930 1.00 43.72 92 VAL A O 1
ATOM 748 N N . GLY A 1 93 ? 1.913 12.355 -9.806 1.00 39.94 93 GLY A N 1
ATOM 749 C CA . GLY A 1 93 ? 1.684 12.918 -11.125 1.00 39.94 93 GLY A CA 1
ATOM 750 C C . GLY A 1 93 ? 1.974 11.843 -12.162 1.00 39.94 93 GLY A C 1
ATOM 751 O O . GLY A 1 93 ? 2.755 10.910 -11.911 1.00 39.94 93 GLY A O 1
ATOM 752 N N . ALA A 1 94 ? 1.310 11.949 -13.307 1.00 48.31 94 ALA A N 1
ATOM 753 C CA . ALA A 1 94 ? 1.477 11.016 -14.405 1.00 48.31 94 ALA A CA 1
ATOM 754 C C . ALA A 1 94 ? 2.976 10.755 -14.637 1.00 48.31 94 ALA A C 1
ATOM 756 O O . ALA A 1 94 ? 3.808 11.635 -14.458 1.00 48.31 94 ALA A O 1
ATOM 757 N N . PHE A 1 95 ? 3.372 9.544 -15.028 1.00 45.94 95 PHE A N 1
ATOM 758 C CA . PHE A 1 95 ? 4.786 9.181 -15.241 1.00 45.94 95 PHE A CA 1
ATOM 759 C C . PHE A 1 95 ? 5.561 10.141 -16.175 1.00 45.94 95 PHE A C 1
ATOM 761 O O . PHE A 1 95 ? 6.796 10.189 -16.164 1.00 45.94 95 PHE A O 1
ATOM 768 N N . THR A 1 96 ? 4.835 10.916 -16.982 1.00 49.69 96 THR A N 1
ATOM 769 C CA . THR A 1 96 ? 5.336 12.043 -17.774 1.00 49.69 96 THR A CA 1
ATOM 770 C C . THR A 1 96 ? 5.952 13.168 -16.936 1.00 49.69 96 THR A C 1
ATOM 772 O O . THR A 1 96 ? 6.909 13.783 -17.401 1.00 49.69 96 THR A O 1
ATOM 775 N N . ASP A 1 97 ? 5.476 13.350 -15.705 1.00 50.28 97 ASP A N 1
ATOM 776 C CA . ASP A 1 97 ? 5.850 14.386 -14.734 1.00 50.28 97 ASP A CA 1
ATOM 777 C C . ASP A 1 97 ? 6.990 13.937 -13.809 1.00 50.28 97 ASP A C 1
ATOM 779 O O . ASP A 1 97 ? 7.579 14.738 -13.080 1.00 50.28 97 ASP A O 1
ATOM 783 N N . LEU A 1 98 ? 7.333 12.644 -13.828 1.00 57.84 98 LEU A N 1
ATOM 784 C CA . LEU A 1 98 ? 8.538 12.161 -13.168 1.00 57.84 98 LEU A CA 1
ATOM 785 C C . LEU A 1 98 ? 9.760 12.679 -13.919 1.00 57.84 98 LEU A C 1
ATOM 787 O O . LEU A 1 98 ? 9.833 12.582 -15.148 1.00 57.84 98 LEU A O 1
ATOM 791 N N . GLU A 1 99 ? 10.750 13.162 -13.163 1.00 57.62 99 GLU A N 1
ATOM 792 C CA . GLU A 1 99 ? 12.030 13.585 -13.722 1.00 57.62 99 GLU A CA 1
ATOM 793 C C . GLU A 1 99 ? 12.565 12.532 -14.711 1.00 57.62 99 GLU A C 1
ATOM 795 O O . GLU A 1 99 ? 12.521 11.328 -14.427 1.00 57.62 99 GLU A O 1
ATOM 800 N N . PRO A 1 100 ? 13.140 12.945 -15.851 1.00 61.53 100 PRO A N 1
ATOM 801 C CA . PRO A 1 100 ? 13.637 12.022 -16.873 1.00 61.53 100 PRO A CA 1
ATOM 802 C C . PRO A 1 100 ? 14.679 11.030 -16.328 1.00 61.53 100 PRO A C 1
ATOM 804 O O . PRO A 1 100 ? 14.806 9.911 -16.825 1.00 61.53 100 PRO A O 1
ATOM 807 N N . GLN A 1 101 ? 15.386 11.394 -15.253 1.00 57.66 101 GLN A N 1
ATOM 808 C CA . GLN A 1 101 ? 16.293 10.487 -14.549 1.00 57.66 101 GLN A CA 1
ATOM 809 C C . GLN A 1 101 ? 15.569 9.379 -13.765 1.00 57.66 101 GLN A C 1
ATOM 811 O O . GLN A 1 101 ? 16.101 8.277 -13.649 1.00 57.66 101 GLN A O 1
ATOM 816 N N . VAL A 1 102 ? 14.382 9.659 -13.222 1.00 59.47 102 VAL A N 1
ATOM 817 C CA . VAL A 1 102 ? 13.528 8.678 -12.533 1.00 59.47 102 VAL A CA 1
ATOM 818 C C . VAL A 1 102 ? 12.917 7.716 -13.544 1.00 59.47 102 VAL A C 1
ATOM 820 O O . VAL A 1 102 ? 12.954 6.509 -13.329 1.00 59.47 102 VAL A O 1
ATOM 823 N N . ARG A 1 103 ? 12.461 8.235 -14.689 1.00 61.22 103 ARG A N 1
ATOM 824 C CA . ARG A 1 103 ? 11.965 7.434 -15.817 1.00 61.22 103 ARG A CA 1
ATOM 825 C C . ARG A 1 103 ? 12.997 6.414 -16.300 1.00 61.22 103 ARG A C 1
ATOM 827 O O . ARG A 1 103 ? 12.716 5.221 -16.330 1.00 61.22 103 ARG A O 1
ATOM 834 N N . LYS A 1 104 ? 14.220 6.876 -16.575 1.00 65.12 104 LYS A N 1
ATOM 835 C CA . LYS A 1 104 ? 15.334 6.015 -16.999 1.00 65.12 104 LYS A CA 1
ATOM 836 C C . LYS A 1 104 ? 15.750 5.010 -15.919 1.00 65.12 104 LYS A C 1
ATOM 838 O O . LYS A 1 104 ? 16.218 3.922 -16.240 1.00 65.12 104 LYS A O 1
ATOM 843 N N . GLY A 1 105 ? 15.607 5.383 -14.646 1.00 64.06 105 GLY A N 1
ATOM 844 C CA . GLY A 1 105 ? 15.816 4.486 -13.512 1.00 64.06 105 GLY A CA 1
ATOM 845 C C . GLY A 1 105 ? 14.811 3.337 -13.518 1.00 64.06 105 GLY A C 1
ATOM 846 O O . GLY A 1 105 ? 15.223 2.187 -13.509 1.00 64.06 105 GLY A O 1
ATOM 847 N N . ILE A 1 106 ? 13.520 3.652 -13.632 1.00 65.19 106 ILE A N 1
ATOM 848 C CA . ILE A 1 106 ? 12.434 2.665 -13.677 1.00 65.19 106 ILE A CA 1
ATOM 849 C C . ILE A 1 106 ? 12.574 1.741 -14.890 1.00 65.19 106 ILE A C 1
ATOM 851 O O . ILE A 1 106 ? 12.483 0.535 -14.728 1.00 65.19 106 ILE A O 1
ATOM 855 N N . GLU A 1 107 ? 12.863 2.266 -16.083 1.00 68.00 107 GLU A N 1
ATOM 856 C CA . GLU A 1 107 ? 13.089 1.448 -17.290 1.00 68.00 107 GLU A CA 1
ATOM 857 C C . GLU A 1 107 ? 14.268 0.477 -17.131 1.00 68.00 107 GLU A C 1
ATOM 859 O O . GLU A 1 107 ? 14.197 -0.672 -17.560 1.00 68.00 107 GLU A O 1
ATOM 864 N N . LYS A 1 108 ? 15.346 0.907 -16.466 1.00 68.44 108 LYS A N 1
ATOM 865 C CA . LYS A 1 108 ? 16.468 0.020 -16.135 1.00 68.44 108 LYS A CA 1
ATOM 866 C C . LYS A 1 108 ? 16.108 -1.022 -15.084 1.00 68.44 108 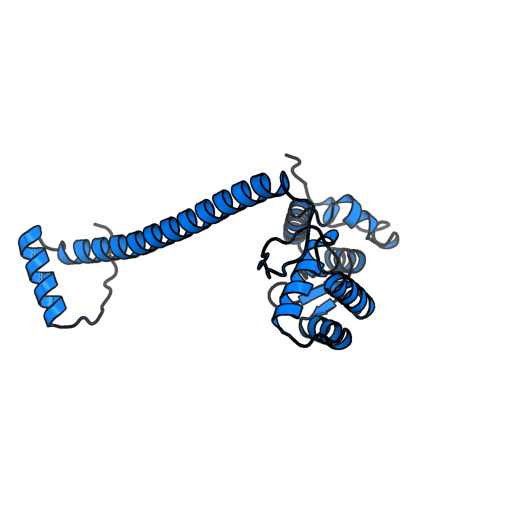LYS A C 1
ATOM 868 O O . LYS A 1 108 ? 16.578 -2.148 -15.187 1.00 68.44 108 LYS A O 1
ATOM 873 N N . THR A 1 109 ? 15.324 -0.645 -14.076 1.00 68.38 109 THR A N 1
ATOM 874 C CA . THR A 1 109 ? 14.828 -1.561 -13.041 1.00 68.38 109 THR A CA 1
ATOM 875 C C . THR A 1 109 ? 13.899 -2.609 -13.659 1.00 68.38 109 THR A C 1
ATOM 877 O O . THR A 1 109 ? 14.047 -3.786 -13.374 1.00 68.38 109 THR A O 1
ATOM 880 N N . LEU A 1 110 ? 13.019 -2.210 -14.579 1.00 69.44 110 LEU A N 1
ATOM 881 C CA . LEU A 1 110 ? 12.160 -3.110 -15.354 1.00 69.44 110 LEU A CA 1
ATOM 882 C C . LEU A 1 110 ? 12.965 -4.115 -16.181 1.00 69.44 110 LEU A C 1
ATOM 884 O O . LEU A 1 110 ? 12.652 -5.297 -16.188 1.00 69.44 110 LEU A O 1
ATOM 888 N N . ALA A 1 111 ? 14.030 -3.656 -16.841 1.00 69.00 111 ALA A N 1
ATOM 889 C CA . ALA A 1 111 ? 14.883 -4.522 -17.650 1.00 69.00 111 ALA A CA 1
ATOM 890 C C . ALA A 1 111 ? 15.765 -5.480 -16.826 1.00 69.00 111 ALA A C 1
ATOM 892 O O . ALA A 1 111 ? 16.306 -6.431 -17.386 1.00 69.00 111 ALA A O 1
ATOM 893 N N . SER A 1 112 ? 15.972 -5.213 -15.531 1.00 69.94 112 SER A N 1
ATOM 894 C CA . SER A 1 112 ? 16.835 -6.023 -14.659 1.00 69.94 112 SER A CA 1
ATOM 895 C C . SER A 1 112 ? 16.077 -6.921 -13.684 1.00 69.94 112 SER A C 1
ATOM 897 O O . SER A 1 112 ? 16.702 -7.774 -13.050 1.00 69.94 112 SER A O 1
ATOM 899 N N . LEU A 1 113 ? 14.757 -6.755 -13.569 1.00 73.00 113 LEU A N 1
ATOM 900 C CA . LEU A 1 113 ? 13.912 -7.605 -12.742 1.00 73.00 113 LEU A CA 1
ATOM 901 C C . LEU A 1 113 ? 13.628 -8.937 -13.455 1.00 73.00 113 LEU A C 1
ATOM 903 O O . LEU A 1 113 ? 13.213 -8.925 -14.616 1.00 73.00 113 LEU A O 1
ATOM 907 N N . PRO A 1 114 ? 13.825 -10.085 -12.781 1.00 70.12 114 PRO A N 1
ATOM 908 C CA . PRO A 1 114 ? 13.383 -11.366 -13.317 1.00 70.12 114 PRO A CA 1
ATOM 909 C C . PRO A 1 114 ? 11.853 -11.368 -13.469 1.00 70.12 114 PRO A C 1
ATOM 911 O O . PRO A 1 114 ? 11.137 -10.739 -12.691 1.00 70.12 114 PRO A O 1
ATOM 914 N N . GLU A 1 115 ? 11.337 -12.039 -14.498 1.00 71.25 115 GLU A N 1
ATOM 915 C CA . GLU A 1 115 ? 9.900 -12.320 -14.592 1.00 71.25 115 GLU A CA 1
ATOM 916 C C . GLU A 1 115 ? 9.511 -13.359 -13.531 1.00 71.25 115 GLU A C 1
ATOM 918 O O . GLU A 1 115 ? 10.206 -14.365 -13.374 1.00 71.25 115 GLU A O 1
ATOM 923 N N . GLY A 1 116 ? 8.394 -13.132 -12.831 1.00 77.50 116 GLY A N 1
ATOM 924 C CA . GLY A 1 116 ? 7.893 -14.026 -11.780 1.00 77.50 116 GLY A CA 1
ATOM 925 C C . GLY A 1 116 ? 7.899 -13.411 -10.385 1.00 77.50 116 GLY A C 1
ATOM 926 O O . GLY A 1 116 ? 7.592 -12.231 -10.229 1.00 77.50 116 GLY A O 1
ATOM 927 N N . GLU A 1 117 ? 8.167 -14.225 -9.365 1.00 83.06 117 GLU A N 1
ATOM 928 C CA . GLU A 1 117 ? 8.193 -13.776 -7.969 1.00 83.06 117 GLU A CA 1
ATOM 929 C C . GLU A 1 117 ? 9.380 -12.836 -7.729 1.00 83.06 117 GLU A C 1
ATOM 931 O O . GLU A 1 117 ? 10.524 -13.155 -8.054 1.00 83.06 117 GLU A O 1
ATOM 936 N N . VAL A 1 118 ? 9.087 -11.668 -7.164 1.00 81.94 118 VAL A N 1
ATOM 937 C CA . VAL A 1 118 ? 10.050 -10.609 -6.872 1.00 81.94 118 VAL A CA 1
ATOM 938 C C . VAL A 1 118 ? 9.907 -10.222 -5.409 1.00 81.94 118 VAL A C 1
ATOM 940 O O . VAL A 1 118 ? 8.824 -9.837 -4.961 1.00 81.94 118 VAL A O 1
ATOM 943 N N . ASP A 1 119 ? 11.013 -10.285 -4.674 1.00 84.25 119 ASP A N 1
ATOM 944 C CA . ASP A 1 119 ? 11.073 -9.817 -3.293 1.00 84.25 119 ASP A CA 1
ATOM 945 C C . ASP A 1 119 ? 11.604 -8.373 -3.190 1.00 84.25 119 ASP A C 1
ATOM 947 O O . ASP A 1 119 ? 12.011 -7.733 -4.168 1.00 84.25 119 ASP A O 1
ATOM 951 N N . HIS A 1 120 ? 11.605 -7.823 -1.974 1.00 81.06 120 HIS A N 1
ATOM 952 C CA . HIS A 1 120 ? 12.148 -6.487 -1.730 1.00 81.06 120 HIS A CA 1
ATOM 953 C C . HIS A 1 120 ? 13.631 -6.353 -2.117 1.00 81.06 120 HIS A C 1
ATOM 955 O O . HIS A 1 120 ? 14.044 -5.308 -2.624 1.00 81.06 120 HIS A O 1
ATOM 961 N N . SER A 1 121 ? 14.423 -7.405 -1.904 1.00 80.31 121 SER A N 1
ATOM 962 C CA . SER A 1 121 ? 15.861 -7.418 -2.171 1.00 80.31 121 SER A CA 1
ATOM 963 C C . SER A 1 121 ? 16.171 -7.384 -3.669 1.00 80.31 121 SER A C 1
ATOM 965 O O . SER A 1 121 ? 17.135 -6.742 -4.091 1.00 80.31 121 SER A O 1
ATOM 967 N N . ASP A 1 122 ? 15.319 -7.990 -4.493 1.00 77.06 122 ASP A N 1
ATOM 968 C CA . ASP A 1 122 ? 15.411 -7.950 -5.946 1.00 77.06 122 ASP A CA 1
ATOM 969 C C . ASP A 1 122 ? 15.122 -6.543 -6.476 1.00 77.06 122 ASP A C 1
ATOM 971 O O . ASP A 1 122 ? 15.843 -6.051 -7.350 1.00 77.06 122 ASP A O 1
ATOM 975 N N . ILE A 1 123 ? 14.137 -5.849 -5.894 1.00 75.25 123 ILE A N 1
ATOM 976 C CA . ILE A 1 123 ? 13.841 -4.443 -6.208 1.00 75.25 123 ILE A CA 1
ATOM 977 C C . ILE A 1 123 ? 15.013 -3.552 -5.783 1.00 75.25 123 ILE A C 1
ATOM 979 O O . ILE A 1 123 ? 15.456 -2.707 -6.564 1.00 75.25 123 ILE A O 1
ATOM 983 N N . GLU A 1 124 ? 15.555 -3.743 -4.578 1.00 78.38 124 GLU A N 1
ATOM 984 C CA . GLU A 1 124 ? 16.742 -3.019 -4.117 1.00 78.38 124 GLU A CA 1
ATOM 985 C C . GLU A 1 124 ? 17.927 -3.249 -5.056 1.00 78.38 124 GLU A C 1
ATOM 987 O O . GLU A 1 124 ? 18.535 -2.286 -5.526 1.00 78.38 124 GLU A O 1
ATOM 992 N N . ARG A 1 125 ? 18.226 -4.504 -5.408 1.00 77.38 125 ARG A N 1
ATOM 993 C CA . ARG A 1 125 ? 19.315 -4.863 -6.325 1.00 77.38 125 ARG A CA 1
ATOM 994 C C . ARG A 1 125 ? 19.128 -4.217 -7.697 1.00 77.38 125 ARG A C 1
ATOM 996 O O . ARG A 1 125 ? 20.083 -3.670 -8.254 1.00 77.38 125 ARG A O 1
ATOM 1003 N N . ALA A 1 126 ? 17.907 -4.223 -8.223 1.00 71.31 126 ALA A N 1
ATOM 1004 C CA . ALA A 1 126 ? 17.572 -3.595 -9.493 1.00 71.31 126 ALA A CA 1
ATOM 1005 C C . ALA A 1 126 ? 17.747 -2.063 -9.439 1.00 71.31 126 ALA A C 1
ATOM 1007 O O . ALA A 1 126 ? 18.310 -1.472 -10.365 1.00 71.31 126 ALA A O 1
ATOM 1008 N N . VAL A 1 127 ? 17.371 -1.408 -8.337 1.00 72.56 127 VAL A N 1
ATOM 1009 C CA . VAL A 1 127 ? 17.581 0.037 -8.123 1.00 72.56 127 VAL A CA 1
ATOM 1010 C C . VAL A 1 127 ? 19.067 0.381 -7.924 1.00 72.56 127 VAL A C 1
ATOM 1012 O O . VAL A 1 127 ? 19.560 1.345 -8.520 1.00 72.56 127 VAL A O 1
ATOM 1015 N N . HIS A 1 128 ? 19.814 -0.442 -7.183 1.00 74.19 128 HIS A N 1
ATOM 1016 C CA . HIS A 1 128 ? 21.265 -0.317 -7.016 1.00 74.19 128 HIS A CA 1
ATOM 1017 C C . HIS A 1 128 ? 22.006 -0.449 -8.349 1.00 74.19 128 HIS A C 1
ATOM 1019 O O . HIS A 1 128 ? 22.897 0.351 -8.640 1.00 74.19 128 HIS A O 1
ATOM 1025 N N . SER A 1 129 ? 21.600 -1.396 -9.201 1.00 67.00 129 SER A N 1
ATOM 1026 C CA . SER A 1 129 ? 22.169 -1.573 -10.546 1.00 67.00 129 SER A CA 1
ATOM 1027 C C . SER A 1 129 ? 21.933 -0.360 -11.458 1.00 67.00 129 SER A C 1
ATOM 1029 O O . SER A 1 129 ? 22.746 -0.052 -12.332 1.00 67.00 129 SER A O 1
ATOM 1031 N N . ALA A 1 130 ? 20.858 0.396 -11.212 1.00 63.97 130 ALA A N 1
ATOM 1032 C CA . ALA A 1 130 ? 20.564 1.644 -11.904 1.00 63.97 130 ALA A CA 1
ATOM 1033 C C . ALA A 1 130 ? 21.397 2.841 -11.391 1.00 63.97 130 ALA A C 1
ATOM 1035 O O . ALA A 1 130 ? 21.293 3.934 -11.954 1.00 63.97 130 ALA A O 1
ATOM 1036 N N . GLY A 1 131 ? 22.249 2.641 -10.375 1.00 62.47 131 GLY A N 1
ATOM 1037 C CA . GLY A 1 131 ? 23.150 3.653 -9.814 1.00 62.47 131 GLY A CA 1
ATOM 1038 C C . GLY A 1 131 ? 22.528 4.512 -8.709 1.00 62.47 131 GLY A C 1
ATOM 1039 O O . GLY A 1 131 ? 22.999 5.623 -8.465 1.00 62.47 131 GLY A O 1
ATOM 1040 N N . ARG A 1 132 ? 21.451 4.042 -8.065 1.00 65.19 132 ARG A N 1
ATOM 1041 C CA . ARG A 1 132 ? 20.758 4.740 -6.970 1.00 65.19 132 ARG A CA 1
ATOM 1042 C C . ARG A 1 132 ? 20.847 3.902 -5.691 1.00 65.19 132 ARG A C 1
ATOM 1044 O O . ARG A 1 132 ? 20.552 2.717 -5.717 1.00 65.19 132 ARG A O 1
ATOM 1051 N N . THR A 1 133 ? 21.218 4.528 -4.576 1.00 61.84 133 THR A N 1
ATOM 1052 C CA . THR A 1 133 ? 21.532 3.832 -3.307 1.00 61.84 133 THR A CA 1
ATOM 1053 C C . THR A 1 133 ? 20.614 4.251 -2.151 1.00 61.84 133 THR A C 1
ATOM 1055 O O . THR A 1 133 ? 20.815 3.826 -1.021 1.00 61.84 133 THR A O 1
ATOM 1058 N N . ASP A 1 134 ? 19.647 5.141 -2.395 1.00 73.62 134 ASP A N 1
ATOM 1059 C CA . ASP A 1 134 ? 18.807 5.723 -1.339 1.00 73.62 134 ASP A CA 1
ATOM 1060 C C . ASP A 1 134 ? 17.538 4.871 -1.100 1.00 73.62 134 ASP A C 1
ATOM 1062 O O . ASP A 1 134 ? 16.733 4.729 -2.030 1.00 73.62 134 ASP A O 1
ATOM 1066 N N . PRO A 1 135 ? 17.289 4.381 0.134 1.00 73.25 135 PRO A N 1
ATOM 1067 C CA . PRO A 1 135 ? 16.065 3.658 0.503 1.00 73.25 135 PRO A CA 1
ATOM 1068 C C . PRO A 1 135 ? 14.765 4.399 0.153 1.00 73.25 135 PRO A C 1
ATOM 1070 O O . PRO A 1 135 ? 13.746 3.791 -0.186 1.00 73.25 135 PRO A O 1
ATOM 1073 N N . ARG A 1 136 ? 14.775 5.739 0.177 1.00 71.50 136 ARG A N 1
ATOM 1074 C CA . ARG A 1 136 ? 13.614 6.549 -0.233 1.00 71.50 136 ARG A CA 1
ATOM 1075 C C . ARG A 1 136 ? 13.314 6.400 -1.722 1.00 71.50 136 ARG A C 1
ATOM 1077 O O . ARG A 1 136 ? 12.148 6.438 -2.119 1.00 71.50 136 ARG A O 1
ATOM 1084 N N . THR A 1 137 ? 14.351 6.204 -2.533 1.00 73.56 137 THR A N 1
ATOM 1085 C CA . THR A 1 137 ? 14.227 5.984 -3.978 1.00 73.56 137 THR A CA 1
ATOM 1086 C C . THR A 1 137 ? 13.625 4.614 -4.261 1.00 73.56 137 THR A C 1
ATOM 1088 O O . THR A 1 137 ? 12.705 4.534 -5.068 1.00 73.56 137 THR A O 1
ATOM 1091 N N . VAL A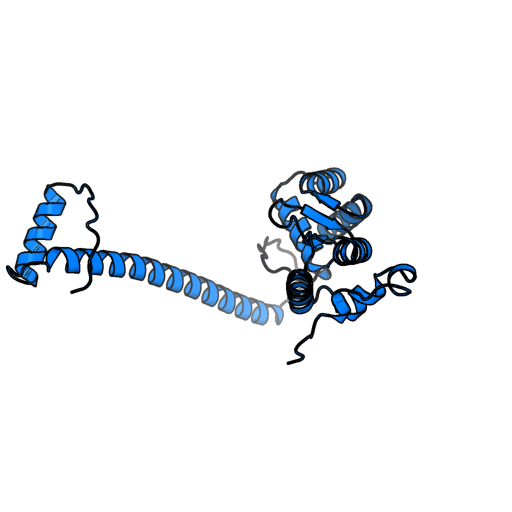 1 138 ? 14.045 3.573 -3.534 1.00 74.62 138 VAL A N 1
ATOM 1092 C CA . VAL A 1 138 ? 13.469 2.219 -3.634 1.00 74.62 138 VAL A CA 1
ATOM 1093 C C . VAL A 1 138 ? 11.966 2.255 -3.352 1.00 74.62 138 VAL A C 1
ATOM 1095 O O . VAL A 1 138 ? 11.165 1.812 -4.172 1.00 74.62 138 VAL A O 1
ATOM 1098 N N . LYS A 1 139 ? 11.557 2.890 -2.244 1.00 80.50 139 LYS A N 1
ATOM 1099 C CA . LYS A 1 139 ? 10.136 3.018 -1.881 1.00 80.50 139 LYS A CA 1
ATOM 1100 C C . LYS A 1 139 ? 9.328 3.805 -2.917 1.00 80.50 139 LYS A C 1
ATOM 1102 O O . LYS A 1 139 ? 8.182 3.456 -3.194 1.00 80.50 139 LYS A O 1
ATOM 1107 N N . LYS A 1 140 ? 9.908 4.868 -3.485 1.00 78.69 140 LYS A N 1
ATOM 1108 C CA . LYS A 1 140 ? 9.272 5.654 -4.552 1.00 78.69 140 LYS A CA 1
ATOM 1109 C C . LYS A 1 140 ? 9.118 4.827 -5.828 1.00 78.69 140 LYS A C 1
ATOM 1111 O O . LYS A 1 140 ? 8.049 4.847 -6.424 1.00 78.69 140 LYS A O 1
ATOM 1116 N N . TYR A 1 141 ? 10.155 4.099 -6.235 1.00 76.81 141 TYR A N 1
ATOM 1117 C CA . TYR A 1 141 ? 10.155 3.329 -7.481 1.00 76.81 141 TYR A CA 1
ATOM 1118 C C . TYR A 1 141 ? 9.190 2.155 -7.393 1.00 76.81 141 TYR A C 1
ATOM 1120 O O . TYR A 1 141 ? 8.415 1.949 -8.320 1.00 76.81 141 TYR A O 1
ATOM 1128 N N . ARG A 1 142 ? 9.154 1.472 -6.245 1.00 81.00 142 ARG A N 1
ATOM 1129 C CA . ARG A 1 142 ? 8.175 0.422 -5.963 1.00 81.00 142 ARG A CA 1
ATOM 1130 C C . ARG A 1 142 ? 6.742 0.908 -6.172 1.00 81.00 142 ARG A C 1
ATOM 1132 O O . ARG A 1 142 ? 6.017 0.322 -6.961 1.00 81.00 142 ARG A O 1
ATOM 1139 N N . LYS A 1 143 ? 6.370 2.034 -5.553 1.00 81.75 143 LYS A N 1
ATOM 1140 C CA . LYS A 1 143 ? 5.025 2.614 -5.716 1.00 81.75 143 LYS A CA 1
ATOM 1141 C C . LYS A 1 143 ? 4.679 2.929 -7.171 1.00 81.75 143 LYS A C 1
ATOM 1143 O O . LYS A 1 143 ? 3.534 2.767 -7.569 1.00 81.75 143 LYS A O 1
ATOM 1148 N N . VAL A 1 144 ? 5.654 3.391 -7.955 1.00 77.75 144 VAL A N 1
ATOM 1149 C CA . VAL A 1 144 ? 5.441 3.701 -9.377 1.00 77.75 144 VAL A CA 1
ATOM 1150 C C . VAL A 1 144 ? 5.288 2.430 -10.221 1.00 77.75 144 VAL A C 1
ATOM 1152 O O . VAL A 1 144 ? 4.544 2.432 -11.199 1.00 77.75 144 VAL A O 1
ATOM 1155 N N . LEU A 1 145 ? 5.979 1.347 -9.860 1.00 79.94 145 LEU A N 1
ATOM 1156 C CA . LEU A 1 145 ? 5.835 0.045 -10.514 1.00 79.94 145 LEU A CA 1
ATOM 1157 C C . LEU A 1 145 ? 4.487 -0.614 -10.181 1.00 79.94 145 LEU A C 1
ATOM 1159 O O . LEU A 1 145 ? 3.853 -1.164 -11.080 1.00 79.94 145 LEU A O 1
ATOM 1163 N N . GLU A 1 146 ? 4.032 -0.493 -8.931 1.00 81.69 146 GLU A N 1
ATOM 1164 C CA . GLU A 1 146 ? 2.705 -0.934 -8.473 1.00 81.69 146 GLU A CA 1
ATOM 1165 C C . GLU A 1 146 ? 1.588 -0.168 -9.196 1.00 81.69 146 GLU A C 1
ATOM 1167 O O . GLU A 1 146 ? 0.694 -0.775 -9.777 1.00 81.69 146 GLU A O 1
ATOM 1172 N N . SER A 1 147 ? 1.674 1.169 -9.265 1.00 75.81 147 SER A N 1
ATOM 1173 C CA . SER A 1 147 ? 0.655 1.996 -9.935 1.00 75.81 147 SER A CA 1
ATOM 1174 C C . SER A 1 147 ? 0.547 1.758 -11.445 1.00 75.81 147 SER A C 1
ATOM 1176 O O . SER A 1 147 ? -0.350 2.287 -12.087 1.00 75.81 147 SER A O 1
ATOM 1178 N N . ARG A 1 148 ? 1.506 1.041 -12.037 1.00 71.88 148 ARG A N 1
ATOM 1179 C CA . ARG A 1 148 ? 1.557 0.727 -13.471 1.00 71.88 148 ARG A CA 1
ATOM 1180 C C . ARG A 1 148 ? 1.228 -0.725 -13.787 1.00 71.88 148 ARG A C 1
ATOM 1182 O O . ARG A 1 148 ? 1.298 -1.099 -14.951 1.00 71.88 148 ARG A O 1
ATOM 1189 N N . GLY A 1 149 ? 0.948 -1.539 -12.772 1.00 73.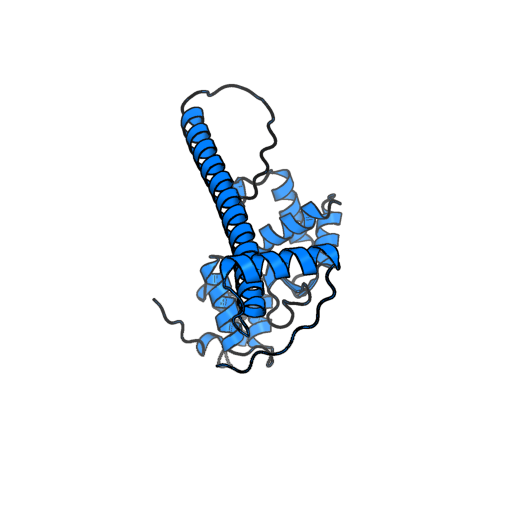31 149 GLY A N 1
ATOM 1190 C CA . GLY A 1 149 ? 0.614 -2.950 -12.968 1.00 73.31 149 GLY A CA 1
ATOM 1191 C C . GLY A 1 149 ? 1.790 -3.808 -13.390 1.00 73.31 149 GLY A C 1
ATOM 1192 O O . GLY A 1 149 ? 1.600 -4.934 -13.837 1.00 73.31 149 GLY A O 1
ATOM 1193 N N . VAL A 1 150 ? 3.011 -3.286 -13.257 1.00 80.75 150 VAL A N 1
ATOM 1194 C CA . VAL A 1 150 ? 4.203 -4.070 -13.565 1.00 80.75 150 VAL A CA 1
ATOM 1195 C C . VAL A 1 150 ? 4.552 -4.975 -12.394 1.00 80.75 150 VAL A C 1
ATOM 1197 O O . VAL A 1 150 ? 4.858 -6.149 -12.590 1.00 80.75 150 VAL A O 1
ATOM 1200 N N . LEU A 1 151 ? 4.469 -4.429 -11.178 1.00 83.62 151 LEU A N 1
ATOM 1201 C CA . LEU A 1 151 ? 4.498 -5.211 -9.951 1.00 83.62 151 LEU A CA 1
ATOM 1202 C C . LEU A 1 151 ? 3.075 -5.372 -9.440 1.00 83.62 151 LEU A C 1
ATOM 1204 O O . LEU A 1 151 ? 2.404 -4.392 -9.118 1.00 83.62 151 LEU A O 1
ATOM 1208 N N . LEU A 1 152 ? 2.642 -6.620 -9.357 1.00 84.06 152 LEU A N 1
ATOM 1209 C CA . LEU A 1 152 ? 1.340 -7.008 -8.851 1.00 84.06 152 LEU A CA 1
ATOM 1210 C C . LEU A 1 152 ? 1.492 -7.619 -7.461 1.00 84.06 152 LEU A C 1
ATOM 1212 O O . LEU A 1 152 ? 2.513 -8.248 -7.175 1.00 84.06 152 LEU A O 1
ATOM 1216 N N . PRO A 1 153 ? 0.517 -7.423 -6.563 1.00 84.69 153 PRO A N 1
ATOM 1217 C CA . PRO A 1 153 ? 0.577 -8.012 -5.233 1.00 84.69 153 PRO A CA 1
ATOM 1218 C C . PRO A 1 153 ? 0.590 -9.540 -5.335 1.00 84.69 153 PRO A C 1
ATOM 1220 O O . PRO A 1 153 ? -0.201 -10.124 -6.075 1.00 84.69 153 PRO A O 1
ATOM 1223 N N . HIS A 1 154 ? 1.456 -10.208 -4.571 1.00 84.44 154 HIS A N 1
ATOM 1224 C CA . HIS A 1 154 ? 1.455 -11.668 -4.545 1.00 84.44 154 HIS A CA 1
ATOM 1225 C C . HIS A 1 154 ? 0.141 -12.187 -3.925 1.00 84.44 154 HIS A C 1
ATOM 1227 O O . HIS A 1 154 ? -0.204 -11.793 -2.805 1.00 84.44 154 HIS A O 1
ATOM 1233 N N . PRO A 1 155 ? -0.593 -13.112 -4.572 1.00 78.50 155 PRO A N 1
ATOM 1234 C CA . PRO A 1 155 ? -1.940 -13.482 -4.142 1.00 78.50 155 PRO A CA 1
ATOM 1235 C C . PRO A 1 155 ? -1.982 -14.138 -2.751 1.00 78.50 155 PRO A C 1
ATOM 1237 O O . PRO A 1 155 ? -2.946 -13.933 -2.006 1.00 78.50 155 PRO A O 1
ATOM 1240 N N . LEU A 1 156 ? -0.915 -14.857 -2.382 1.00 77.62 156 LEU A N 1
ATOM 1241 C CA . LEU A 1 156 ? -0.786 -15.596 -1.114 1.00 77.62 156 LEU A CA 1
ATOM 1242 C C . LEU A 1 156 ? 0.152 -14.965 -0.074 1.00 77.62 156 LEU A C 1
ATOM 1244 O O . LEU A 1 156 ? 0.032 -15.265 1.106 1.00 77.62 156 LEU A O 1
ATOM 1248 N N . LYS A 1 157 ? 1.089 -14.114 -0.501 1.00 79.31 157 LYS A N 1
ATOM 1249 C CA . LYS A 1 157 ? 2.235 -13.656 0.309 1.00 79.31 157 LYS A CA 1
ATOM 1250 C C . LYS A 1 157 ? 2.374 -12.137 0.301 1.00 79.31 157 LYS A C 1
ATOM 1252 O O . LYS A 1 157 ? 3.463 -11.597 0.449 1.00 79.31 157 LYS A O 1
ATOM 1257 N N . ALA A 1 158 ? 1.256 -11.437 0.121 1.00 65.94 158 ALA A N 1
ATOM 1258 C CA . ALA A 1 158 ? 1.235 -9.977 0.133 1.00 65.94 158 ALA A CA 1
ATOM 1259 C C . ALA A 1 158 ? 1.809 -9.391 1.440 1.00 65.94 158 ALA A C 1
ATOM 1261 O O . ALA A 1 158 ? 2.409 -8.322 1.410 1.00 65.94 158 ALA A O 1
ATOM 1262 N N . ASP A 1 159 ? 1.673 -10.106 2.563 1.00 67.62 159 ASP A N 1
ATOM 1263 C CA . ASP A 1 159 ? 2.186 -9.679 3.871 1.00 67.62 159 ASP A CA 1
ATOM 1264 C C . ASP A 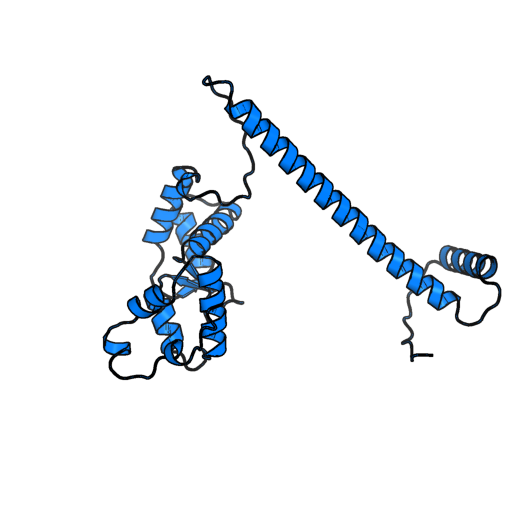1 159 ? 3.705 -9.906 4.043 1.00 67.62 159 ASP A C 1
ATOM 1266 O O . ASP A 1 159 ? 4.299 -9.360 4.970 1.00 67.62 159 ASP A O 1
ATOM 1270 N N . GLU A 1 160 ? 4.349 -10.678 3.159 1.00 73.69 160 GLU A N 1
ATOM 1271 C CA . GLU A 1 160 ? 5.789 -10.992 3.206 1.00 73.69 160 GLU A CA 1
ATOM 1272 C C . GLU A 1 160 ? 6.635 -10.060 2.317 1.00 73.69 160 GLU A C 1
ATOM 1274 O O . GLU A 1 160 ? 7.778 -10.386 2.003 1.00 73.69 160 GLU A O 1
ATOM 1279 N N . ASP A 1 161 ? 6.091 -8.910 1.893 1.00 78.06 161 ASP A N 1
ATOM 1280 C CA . ASP A 1 161 ? 6.745 -8.004 0.934 1.00 78.06 161 ASP A CA 1
ATOM 1281 C C . ASP A 1 161 ? 7.167 -8.749 -0.358 1.00 78.06 161 ASP A C 1
ATOM 1283 O O . ASP A 1 161 ? 8.289 -8.608 -0.853 1.00 78.06 161 ASP A O 1
ATOM 1287 N N . MET A 1 162 ? 6.257 -9.572 -0.896 1.00 82.38 162 MET A N 1
ATOM 1288 C CA . MET A 1 162 ? 6.422 -10.255 -2.181 1.00 82.38 162 MET A CA 1
ATOM 1289 C C . MET A 1 162 ? 5.465 -9.714 -3.242 1.00 82.38 162 MET A C 1
ATOM 1291 O O . MET A 1 162 ? 4.274 -9.485 -3.000 1.00 82.38 162 MET A O 1
ATOM 1295 N N . TRP A 1 163 ? 5.995 -9.582 -4.454 1.00 86.50 163 TRP A N 1
ATOM 1296 C CA . TRP A 1 163 ? 5.278 -9.134 -5.640 1.00 86.50 163 TRP A CA 1
ATOM 1297 C C . TRP A 1 163 ? 5.470 -10.114 -6.789 1.00 86.50 163 TRP A C 1
ATOM 1299 O O . TRP A 1 163 ? 6.382 -10.938 -6.791 1.00 86.50 163 TRP A O 1
ATOM 1309 N N . ILE A 1 164 ? 4.606 -10.003 -7.788 1.00 85.94 164 ILE A N 1
ATOM 1310 C CA . ILE A 1 164 ? 4.734 -10.719 -9.048 1.00 85.94 164 ILE A CA 1
ATOM 1311 C C . ILE A 1 164 ? 5.003 -9.710 -10.144 1.00 85.94 164 ILE A C 1
ATOM 1313 O O . ILE A 1 164 ? 4.248 -8.756 -10.336 1.00 85.94 164 ILE A O 1
ATOM 1317 N N . HIS A 1 165 ? 6.094 -9.933 -10.859 1.00 85.19 165 HIS A N 1
ATOM 1318 C CA . HIS A 1 165 ? 6.442 -9.180 -12.041 1.00 85.19 165 HIS A CA 1
ATOM 1319 C C . HIS A 1 165 ? 5.766 -9.797 -13.266 1.00 85.19 165 HIS A C 1
ATOM 1321 O O . HIS A 1 165 ? 6.089 -10.915 -13.679 1.00 85.19 165 HIS A O 1
ATOM 1327 N N . GLY A 1 166 ? 4.840 -9.036 -13.850 1.00 82.56 166 GLY A N 1
ATOM 1328 C CA . GLY A 1 166 ? 4.144 -9.386 -15.084 1.00 82.56 166 GLY A CA 1
ATOM 1329 C C . GLY A 1 166 ? 2.758 -9.999 -14.875 1.00 82.56 166 GLY A C 1
ATOM 1330 O O . GLY A 1 166 ? 2.554 -10.915 -14.077 1.00 82.56 166 GLY A O 1
ATOM 1331 N N . LEU A 1 167 ? 1.805 -9.516 -15.674 1.00 82.19 167 LEU A N 1
ATOM 1332 C CA . LEU A 1 167 ? 0.401 -9.923 -15.618 1.00 82.19 167 LEU A CA 1
ATOM 1333 C C . LEU A 1 167 ? 0.195 -11.410 -15.929 1.00 82.19 167 LEU A C 1
ATOM 1335 O O . LEU A 1 167 ? -0.588 -12.079 -15.267 1.00 82.19 167 LEU A O 1
ATOM 1339 N N . ARG A 1 168 ? 0.957 -11.951 -16.883 1.00 83.69 168 ARG A N 1
ATOM 1340 C CA . ARG A 1 168 ? 0.900 -13.370 -17.258 1.00 83.69 168 ARG A CA 1
ATOM 1341 C C . ARG A 1 168 ? 1.276 -14.295 -16.105 1.00 83.69 168 ARG A C 1
ATOM 1343 O O . ARG A 1 168 ? 0.569 -15.256 -15.831 1.00 83.69 168 ARG A O 1
ATOM 1350 N N . GLN A 1 169 ? 2.386 -14.006 -15.427 1.00 83.81 169 GLN A N 1
ATOM 1351 C CA . GLN A 1 169 ? 2.838 -14.780 -14.266 1.00 83.81 169 GLN A CA 1
ATOM 1352 C C . GLN A 1 169 ? 1.815 -14.699 -13.130 1.00 83.81 169 GLN A C 1
ATOM 1354 O O . GLN A 1 169 ? 1.499 -15.711 -12.509 1.00 83.81 169 GLN A O 1
ATOM 1359 N N . PHE A 1 170 ? 1.251 -13.510 -12.908 1.00 85.75 170 PHE A N 1
ATOM 1360 C CA . PHE A 1 170 ? 0.205 -13.296 -11.915 1.00 85.75 170 PHE A CA 1
ATOM 1361 C C . PHE A 1 170 ? -1.049 -14.123 -12.223 1.00 85.75 170 PHE A C 1
ATOM 1363 O O . PHE A 1 170 ? -1.502 -14.874 -11.362 1.00 85.75 170 PHE A O 1
ATOM 1370 N N . ALA A 1 171 ? -1.557 -14.058 -13.457 1.00 85.25 171 ALA A N 1
ATOM 1371 C CA . ALA A 1 171 ? -2.738 -14.804 -13.879 1.00 85.25 171 ALA A CA 1
ATOM 1372 C C . ALA A 1 171 ? -2.519 -16.320 -13.789 1.00 85.25 171 ALA A C 1
ATOM 1374 O O . ALA A 1 171 ? -3.336 -17.037 -13.211 1.00 85.25 171 ALA A O 1
ATOM 1375 N N . VAL A 1 172 ? -1.367 -16.810 -14.261 1.00 85.75 172 VAL A N 1
ATOM 1376 C CA . VAL A 1 172 ? -1.007 -18.229 -14.144 1.00 85.75 172 VAL A CA 1
ATOM 1377 C C . VAL A 1 172 ? -0.944 -18.660 -12.682 1.00 85.75 172 VAL A C 1
ATOM 1379 O O . VAL A 1 172 ? -1.490 -19.707 -12.350 1.00 85.75 172 VAL A O 1
ATOM 1382 N N . LEU A 1 173 ? -0.328 -17.880 -11.789 1.00 84.81 173 LEU A N 1
ATOM 1383 C CA . LEU A 1 173 ? -0.239 -18.251 -10.377 1.00 84.81 173 LEU A CA 1
ATOM 1384 C C . LEU A 1 173 ? -1.619 -18.278 -9.706 1.00 84.81 173 LEU A C 1
ATOM 1386 O O . LEU A 1 173 ? -1.922 -19.204 -8.951 1.00 84.81 173 LEU A O 1
ATOM 1390 N N . CYS A 1 174 ? -2.462 -17.288 -9.996 1.00 85.50 174 CYS A N 1
ATOM 1391 C CA . CYS A 1 174 ? -3.822 -17.207 -9.476 1.00 85.50 174 CYS A CA 1
ATOM 1392 C C . CYS A 1 174 ? -4.682 -18.407 -9.896 1.00 85.50 174 CYS A C 1
ATOM 1394 O O . CYS A 1 174 ? -5.392 -18.984 -9.063 1.00 85.50 174 CYS A O 1
ATOM 1396 N N . GLU A 1 175 ? -4.591 -18.820 -11.159 1.00 84.69 175 GLU A N 1
ATOM 1397 C CA . GLU A 1 175 ? -5.354 -19.957 -11.680 1.00 84.69 175 GLU A CA 1
ATOM 1398 C C . GLU A 1 175 ? -4.743 -21.312 -11.289 1.00 84.69 175 GLU A C 1
ATOM 1400 O O . GLU A 1 175 ? -5.478 -22.253 -10.988 1.00 84.69 175 GLU A O 1
ATOM 1405 N N . ALA A 1 176 ? -3.412 -21.428 -11.241 1.00 84.00 176 ALA A N 1
ATOM 1406 C CA . ALA A 1 176 ? -2.715 -22.688 -10.972 1.00 84.00 176 ALA A CA 1
ATOM 1407 C C . ALA A 1 176 ? -2.664 -23.074 -9.488 1.00 84.00 176 ALA A C 1
ATOM 1409 O O . ALA A 1 176 ? -2.584 -24.261 -9.179 1.00 84.00 176 ALA A O 1
ATOM 1410 N N . SER A 1 177 ? -2.653 -22.101 -8.574 1.00 83.50 177 SER A N 1
ATOM 1411 C CA . SER A 1 177 ? -2.496 -22.370 -7.142 1.00 83.50 177 SER A CA 1
ATOM 1412 C C . SER A 1 177 ? -3.836 -22.670 -6.478 1.00 83.50 177 SER A C 1
ATOM 1414 O O . SER A 1 177 ? -4.703 -21.801 -6.421 1.00 83.50 177 SER A O 1
ATOM 1416 N N . ASP A 1 178 ? -4.007 -23.864 -5.915 1.00 78.50 178 ASP A N 1
ATOM 1417 C CA . ASP A 1 178 ? -5.237 -24.255 -5.205 1.00 78.50 178 ASP A CA 1
ATOM 1418 C C . ASP A 1 178 ? -5.524 -23.391 -3.962 1.00 78.50 178 ASP A C 1
ATOM 1420 O O . ASP A 1 178 ? -6.679 -23.232 -3.564 1.00 78.50 178 ASP A O 1
ATOM 1424 N N . ASP A 1 179 ? -4.492 -22.765 -3.393 1.00 82.88 179 ASP A N 1
ATOM 1425 C CA . ASP A 1 179 ? -4.607 -21.885 -2.226 1.00 82.88 179 ASP A CA 1
ATOM 1426 C C . ASP A 1 179 ? -5.256 -20.532 -2.569 1.00 82.88 179 ASP A C 1
ATOM 1428 O O . ASP A 1 179 ? -5.799 -19.839 -1.701 1.00 82.88 179 ASP A O 1
ATOM 1432 N N . VAL A 1 180 ? -5.232 -20.134 -3.847 1.00 84.19 180 VAL A N 1
ATOM 1433 C CA . VAL A 1 180 ? -5.893 -18.911 -4.311 1.00 84.19 180 VAL A CA 1
ATOM 1434 C C . VAL A 1 180 ? -7.375 -19.199 -4.518 1.00 84.19 180 VAL A C 1
ATOM 1436 O O . VAL A 1 180 ? -7.793 -19.754 -5.534 1.00 84.19 180 VAL A O 1
ATOM 1439 N N . THR A 1 181 ? -8.190 -18.806 -3.543 1.00 85.38 181 THR A N 1
ATOM 1440 C CA . THR A 1 181 ? -9.651 -18.931 -3.631 1.00 85.38 181 THR A CA 1
ATOM 1441 C C . THR A 1 181 ? -10.253 -17.926 -4.620 1.00 85.38 181 THR A C 1
ATOM 1443 O O . THR A 1 181 ? -9.726 -16.829 -4.808 1.00 85.38 181 THR A O 1
ATOM 1446 N N . VAL A 1 182 ? -11.418 -18.255 -5.192 1.00 83.88 182 VAL A N 1
ATOM 1447 C CA . VAL A 1 182 ? -12.192 -17.355 -6.076 1.00 83.88 182 VAL A CA 1
ATOM 1448 C C . VAL A 1 182 ? -12.477 -16.010 -5.395 1.00 83.88 182 VAL A C 1
ATOM 1450 O O . VAL A 1 182 ? -12.352 -14.956 -6.010 1.00 83.88 182 VAL A O 1
ATOM 1453 N N . GLY A 1 183 ? -12.786 -16.024 -4.093 1.00 82.38 183 GLY A N 1
ATOM 1454 C CA . GLY A 1 183 ? -13.006 -14.800 -3.316 1.00 82.38 183 GLY A CA 1
ATOM 1455 C C . GLY A 1 183 ? -11.752 -13.931 -3.185 1.00 82.38 183 GLY A C 1
ATOM 1456 O O . GLY A 1 183 ? -11.845 -12.708 -3.259 1.00 82.38 183 GLY A O 1
ATOM 1457 N N . ARG A 1 184 ? -10.571 -14.547 -3.037 1.00 83.62 184 ARG A N 1
ATOM 1458 C CA . ARG A 1 184 ? -9.291 -13.826 -3.003 1.00 83.62 184 ARG A CA 1
ATOM 1459 C C . ARG A 1 184 ? -8.948 -13.237 -4.367 1.00 83.62 184 ARG A C 1
ATOM 1461 O O . ARG A 1 184 ? -8.522 -12.088 -4.417 1.00 83.62 184 ARG A O 1
ATOM 1468 N N . LEU A 1 185 ? -9.166 -13.991 -5.445 1.00 84.94 185 LEU A N 1
ATOM 1469 C CA . LEU A 1 185 ? -8.971 -13.506 -6.810 1.00 84.94 185 LEU A CA 1
ATOM 1470 C C . LEU A 1 185 ? -9.891 -12.316 -7.115 1.00 84.94 185 LEU A C 1
ATOM 1472 O O . LEU A 1 185 ? -9.408 -11.292 -7.583 1.00 84.94 185 LEU A O 1
ATOM 1476 N N . ASN A 1 186 ? -11.175 -12.405 -6.753 1.00 84.88 186 ASN A N 1
ATOM 1477 C CA . ASN A 1 186 ? -12.134 -11.308 -6.906 1.00 84.88 186 ASN A CA 1
ATOM 1478 C C . ASN A 1 186 ? -11.721 -10.055 -6.122 1.00 84.88 186 ASN A C 1
ATOM 1480 O O . ASN A 1 186 ? -11.789 -8.944 -6.634 1.00 84.88 186 ASN A O 1
ATOM 1484 N N . PHE A 1 187 ? -11.249 -10.225 -4.884 1.00 84.69 187 PHE A N 1
ATOM 1485 C CA . PHE A 1 187 ? -10.742 -9.108 -4.088 1.00 84.69 187 PHE A CA 1
ATOM 1486 C C . PHE A 1 187 ? -9.538 -8.426 -4.756 1.00 84.69 187 PHE A C 1
ATOM 1488 O O . PHE A 1 187 ? -9.514 -7.205 -4.872 1.00 84.69 187 PHE A O 1
ATOM 1495 N N . LEU A 1 188 ? -8.562 -9.208 -5.226 1.00 84.81 188 LEU A N 1
ATOM 1496 C CA . LEU A 1 188 ? -7.352 -8.676 -5.856 1.00 84.81 188 LEU A CA 1
ATOM 1497 C C . LEU A 1 188 ? -7.654 -7.993 -7.192 1.00 84.81 188 LEU A C 1
ATOM 1499 O O . LEU A 1 188 ? -7.199 -6.873 -7.406 1.00 84.81 188 LEU A O 1
ATOM 1503 N N . LEU A 1 189 ? -8.435 -8.636 -8.065 1.00 83.81 189 LEU A N 1
ATOM 1504 C CA . LEU A 1 189 ? -8.841 -8.052 -9.343 1.00 83.81 189 LEU A CA 1
ATOM 1505 C C . LEU A 1 189 ? -9.684 -6.797 -9.135 1.00 83.81 189 LEU A C 1
ATOM 1507 O O . LEU A 1 189 ? -9.406 -5.786 -9.765 1.00 83.81 189 LEU A O 1
ATOM 1511 N N . GLY A 1 190 ? -10.630 -6.811 -8.194 1.00 82.56 190 GLY A N 1
ATOM 1512 C CA . GLY A 1 190 ? -11.445 -5.638 -7.888 1.00 82.56 190 GLY A CA 1
ATOM 1513 C C . GLY A 1 190 ? -10.632 -4.455 -7.352 1.00 82.56 190 GLY A C 1
ATOM 1514 O O . GLY A 1 190 ? -10.938 -3.308 -7.671 1.00 82.56 190 GLY A O 1
ATOM 1515 N N . ASP A 1 191 ? -9.587 -4.697 -6.557 1.00 83.19 191 ASP A N 1
ATOM 1516 C CA . ASP A 1 191 ? -8.688 -3.632 -6.097 1.00 83.19 191 ASP A CA 1
ATOM 1517 C C . ASP A 1 191 ? -7.791 -3.102 -7.230 1.00 83.19 191 ASP A C 1
ATOM 1519 O O . ASP A 1 191 ? -7.580 -1.891 -7.329 1.00 83.19 191 ASP A O 1
ATOM 1523 N N . LEU A 1 192 ? -7.310 -3.981 -8.115 1.00 83.19 192 LEU A N 1
ATOM 1524 C CA . LEU A 1 192 ? -6.498 -3.614 -9.282 1.00 83.19 192 LEU A CA 1
ATOM 1525 C C . LEU A 1 192 ? -7.308 -2.853 -10.345 1.00 83.19 192 LEU A C 1
ATOM 1527 O O . LEU A 1 192 ? -6.814 -1.877 -10.912 1.00 83.19 192 LEU A O 1
ATOM 1531 N N . GLU A 1 193 ? -8.563 -3.240 -10.559 1.00 82.94 193 GLU A N 1
ATOM 1532 C CA . GLU A 1 193 ? -9.497 -2.584 -11.476 1.00 82.94 193 GLU A CA 1
ATOM 1533 C C . GLU A 1 193 ? -9.912 -1.205 -10.950 1.00 82.94 193 GLU A C 1
ATOM 1535 O O . GLU A 1 193 ? -9.849 -0.216 -11.680 1.00 82.94 193 GLU A O 1
ATOM 1540 N N . LYS A 1 194 ? -10.228 -1.083 -9.650 1.00 80.69 194 LYS A N 1
ATOM 1541 C CA . LYS A 1 194 ? -10.482 0.224 -9.009 1.00 80.69 194 LYS A CA 1
ATOM 1542 C C . LYS A 1 194 ? -9.285 1.160 -9.089 1.00 80.69 194 LYS A C 1
ATOM 1544 O O . LYS A 1 194 ? -9.460 2.375 -9.171 1.00 80.69 194 LYS A O 1
ATOM 1549 N N . ALA A 1 195 ? -8.077 0.608 -9.028 1.00 75.44 195 ALA A N 1
ATOM 1550 C CA . ALA A 1 195 ? -6.851 1.371 -9.201 1.00 75.44 195 ALA A CA 1
ATOM 1551 C C . ALA A 1 195 ? -6.585 1.744 -10.676 1.00 75.44 195 ALA A C 1
ATOM 1553 O O . ALA A 1 195 ? -5.659 2.510 -10.939 1.00 75.44 195 ALA A O 1
ATOM 1554 N N . GLY A 1 196 ? -7.385 1.240 -11.625 1.00 77.19 196 GLY A N 1
ATOM 1555 C CA . GLY A 1 196 ? -7.222 1.466 -13.062 1.00 77.19 196 GLY A CA 1
ATOM 1556 C C . GLY A 1 196 ? -5.960 0.817 -13.626 1.00 77.19 196 GLY A C 1
ATOM 1557 O O . GLY A 1 196 ? -5.401 1.307 -14.604 1.00 77.19 196 GLY A O 1
ATOM 1558 N N . VAL A 1 197 ? -5.468 -0.229 -12.958 1.00 79.62 197 VAL A N 1
ATOM 1559 C CA . VAL A 1 197 ? -4.180 -0.855 -13.258 1.00 79.62 197 VAL A CA 1
ATOM 1560 C C . VAL A 1 197 ? -4.337 -1.986 -14.272 1.00 79.62 197 VAL A C 1
ATOM 1562 O O . VAL A 1 197 ? -3.484 -2.135 -15.143 1.00 79.62 197 VAL A O 1
ATOM 1565 N N . ILE A 1 198 ? -5.405 -2.781 -14.148 1.00 82.44 198 ILE A N 1
ATOM 1566 C CA . ILE A 1 198 ? -5.680 -3.962 -14.978 1.00 82.44 198 ILE A CA 1
ATOM 1567 C C . ILE A 1 198 ? -7.194 -4.118 -15.110 1.00 82.44 198 ILE A C 1
ATOM 1569 O O . ILE A 1 198 ? -7.901 -3.957 -14.113 1.00 82.44 198 ILE A O 1
ATOM 1573 N N . SER A 1 199 ? -7.683 -4.450 -16.303 1.00 83.19 199 SER A N 1
ATOM 1574 C CA . SER A 1 199 ? -9.072 -4.871 -16.512 1.00 83.19 199 SER A CA 1
ATOM 1575 C C . SER A 1 199 ? -9.241 -6.396 -16.438 1.00 83.19 199 SER A C 1
ATOM 1577 O O . SER A 1 199 ? -8.271 -7.156 -16.481 1.00 83.19 199 SER A O 1
ATOM 1579 N N . GLU A 1 200 ? -10.490 -6.860 -16.339 1.00 81.69 200 GLU A N 1
ATOM 1580 C CA . GLU A 1 200 ? -10.808 -8.291 -16.445 1.00 81.69 200 GLU A CA 1
ATOM 1581 C C . GLU A 1 200 ? -10.357 -8.873 -17.798 1.00 81.69 200 GLU A C 1
ATOM 1583 O O . GLU A 1 200 ? -9.823 -9.982 -17.852 1.00 81.69 200 GLU A O 1
ATOM 1588 N N . GLU A 1 201 ? -10.531 -8.108 -18.881 1.00 82.00 201 GLU A N 1
ATOM 1589 C CA . GLU A 1 201 ? -10.127 -8.495 -20.237 1.00 82.00 201 GLU A CA 1
ATOM 1590 C C . GLU A 1 201 ? -8.607 -8.677 -20.322 1.00 82.00 201 GLU A C 1
ATOM 1592 O O . GLU A 1 201 ? -8.143 -9.731 -20.748 1.00 82.00 201 GLU A O 1
ATOM 1597 N N . ASP A 1 202 ? -7.834 -7.721 -19.795 1.00 82.88 202 ASP A N 1
ATOM 1598 C CA . ASP A 1 202 ? -6.368 -7.806 -19.758 1.00 82.88 202 ASP A CA 1
ATOM 1599 C C . ASP A 1 202 ? -5.883 -9.052 -18.995 1.00 82.88 202 ASP A C 1
ATOM 1601 O O . ASP A 1 202 ? -4.898 -9.685 -19.380 1.00 82.88 202 ASP A O 1
ATOM 1605 N N . TYR A 1 203 ? -6.558 -9.420 -17.897 1.00 85.44 203 TYR A N 1
ATOM 1606 C CA . TYR A 1 203 ? -6.218 -10.627 -17.137 1.00 85.44 203 TYR A CA 1
ATOM 1607 C C . TYR A 1 203 ? -6.490 -11.899 -17.947 1.00 85.44 203 TYR A C 1
ATOM 1609 O O . TYR A 1 203 ? -5.661 -12.812 -17.938 1.00 85.44 203 TYR A O 1
ATOM 1617 N N . ARG A 1 204 ? -7.634 -11.970 -18.642 1.00 81.81 204 ARG A N 1
ATOM 1618 C CA . ARG A 1 204 ? -7.981 -13.114 -19.501 1.00 81.81 204 ARG A CA 1
ATOM 1619 C C . ARG A 1 204 ? -6.986 -13.252 -20.651 1.00 81.81 204 ARG A C 1
ATOM 1621 O O . ARG A 1 204 ? -6.478 -14.348 -20.867 1.00 81.81 204 ARG A O 1
ATOM 1628 N N . ASP A 1 205 ? -6.646 -12.147 -21.306 1.00 84.81 205 ASP A N 1
ATOM 1629 C CA . ASP A 1 205 ? -5.694 -12.111 -22.421 1.00 84.81 205 ASP A CA 1
ATOM 1630 C C . ASP A 1 205 ? -4.263 -12.477 -21.998 1.00 84.81 205 ASP A C 1
ATOM 1632 O O . ASP A 1 205 ? -3.448 -12.921 -22.808 1.00 84.81 205 ASP A O 1
ATOM 1636 N N . ALA A 1 206 ? -3.931 -12.308 -20.717 1.00 84.88 206 ALA A N 1
ATOM 1637 C CA . ALA A 1 206 ? -2.629 -12.679 -20.184 1.00 84.88 206 ALA A CA 1
ATOM 1638 C C . ALA A 1 206 ? -2.479 -14.181 -19.892 1.00 84.88 206 ALA A C 1
ATOM 1640 O O . ALA A 1 206 ? -1.349 -14.642 -19.682 1.00 84.88 206 ALA A O 1
ATOM 1641 N N . LEU A 1 207 ? -3.572 -14.952 -19.858 1.00 84.38 207 LEU A N 1
ATOM 1642 C CA . LEU A 1 207 ? -3.509 -16.399 -19.665 1.00 84.38 207 LEU A CA 1
ATOM 1643 C C . LEU A 1 207 ? -3.022 -17.093 -20.949 1.00 84.38 207 LEU A C 1
ATOM 1645 O O . LEU A 1 207 ? -3.439 -16.729 -22.043 1.00 84.38 207 LEU A O 1
ATOM 1649 N N . PRO A 1 208 ? -2.140 -18.107 -20.854 1.00 82.62 208 PRO A N 1
ATOM 1650 C CA . PRO A 1 208 ? -1.785 -18.921 -22.013 1.00 82.62 208 PRO A CA 1
ATOM 1651 C C . PRO A 1 208 ? -3.023 -19.607 -22.609 1.00 82.62 208 PRO A C 1
ATOM 1653 O O . PRO A 1 208 ? -3.836 -20.133 -21.850 1.00 82.62 208 PRO A O 1
ATOM 1656 N N . ASP A 1 209 ? -3.110 -19.693 -23.938 1.00 75.75 209 ASP A N 1
ATOM 1657 C CA . ASP A 1 209 ? -4.217 -20.361 -24.647 1.00 75.75 209 ASP A CA 1
ATOM 1658 C C . ASP A 1 209 ? -4.454 -21.798 -24.132 1.00 75.75 209 ASP A C 1
ATOM 1660 O O . ASP A 1 209 ? -5.587 -22.200 -23.862 1.00 75.75 209 ASP A O 1
ATOM 1664 N N . ASP A 1 210 ? -3.368 -22.529 -23.848 1.00 72.88 210 ASP A N 1
ATOM 1665 C CA . ASP A 1 210 ? -3.379 -23.886 -23.278 1.00 72.88 210 ASP A CA 1
ATOM 1666 C C . ASP A 1 210 ? -4.060 -23.977 -21.893 1.00 72.88 210 ASP A C 1
ATOM 1668 O O . ASP A 1 210 ? -4.457 -25.056 -21.451 1.00 72.88 210 ASP A O 1
ATOM 1672 N N . PHE A 1 211 ? -4.150 -22.859 -21.167 1.00 69.44 211 PHE A N 1
ATOM 1673 C CA . PHE A 1 211 ? -4.799 -22.767 -19.856 1.00 69.44 211 PHE A CA 1
ATOM 1674 C C . PHE A 1 211 ? -6.314 -22.568 -19.980 1.00 69.44 211 PHE A C 1
ATOM 1676 O O . PHE A 1 211 ? -7.069 -23.028 -19.121 1.00 69.44 211 PHE A O 1
ATOM 1683 N N . VAL A 1 212 ? -6.743 -21.899 -21.052 1.00 65.38 212 VAL A N 1
ATOM 1684 C CA . VAL A 1 212 ? -8.147 -21.608 -21.369 1.00 65.38 212 VAL A CA 1
ATOM 1685 C C . VAL A 1 212 ? -8.817 -22.842 -21.985 1.00 65.38 212 VAL A C 1
ATOM 1687 O O . VAL A 1 212 ? -9.955 -23.180 -21.652 1.00 65.38 212 VAL A O 1
ATOM 1690 N N . GLU A 1 213 ? -8.094 -23.586 -22.822 1.00 61.94 213 GLU A N 1
ATOM 1691 C CA . GLU A 1 213 ? -8.578 -24.805 -23.476 1.00 61.94 213 GLU A CA 1
ATOM 1692 C C . GLU A 1 213 ? -8.492 -26.044 -22.561 1.00 61.94 213 GLU A C 1
ATOM 1694 O O . GLU A 1 213 ? -7.756 -26.993 -22.821 1.00 61.94 213 GLU A O 1
ATOM 1699 N N . GLY A 1 214 ? -9.264 -26.085 -21.470 1.00 59.47 214 GLY A N 1
ATOM 1700 C CA . GLY A 1 214 ? -9.447 -27.351 -20.736 1.00 59.47 214 GLY A CA 1
ATOM 1701 C C . GLY A 1 214 ? -9.722 -27.272 -19.241 1.00 59.47 214 GLY A C 1
ATOM 1702 O O . GLY A 1 214 ? -9.869 -28.321 -18.605 1.00 59.47 214 GLY A O 1
ATOM 1703 N N . ARG A 1 215 ? -9.811 -26.075 -18.655 1.00 69.88 215 ARG A N 1
ATOM 1704 C CA . ARG A 1 215 ? -10.156 -25.889 -17.239 1.00 69.88 215 ARG A CA 1
ATOM 1705 C C . ARG A 1 215 ? -11.224 -24.819 -17.068 1.00 69.88 215 ARG A C 1
ATOM 1707 O O . ARG A 1 215 ? -11.235 -23.824 -17.776 1.00 69.88 215 ARG A O 1
ATOM 1714 N N . ALA A 1 216 ? -12.109 -25.030 -16.094 1.00 76.62 216 ALA A N 1
ATOM 1715 C CA . ALA A 1 216 ? -12.964 -23.959 -15.604 1.00 76.62 216 ALA A CA 1
ATOM 1716 C C . ALA A 1 216 ? -12.076 -22.972 -14.839 1.00 76.62 216 ALA A C 1
ATOM 1718 O O . ALA A 1 216 ? -11.541 -23.329 -13.785 1.00 76.62 216 ALA A O 1
ATOM 1719 N N . LEU A 1 217 ? -11.896 -21.770 -15.384 1.00 81.69 217 LEU A N 1
ATOM 1720 C CA . LEU A 1 217 ? -11.082 -20.745 -14.748 1.00 81.69 217 LEU A CA 1
ATOM 1721 C C . LEU A 1 217 ? -11.800 -20.216 -13.504 1.00 81.69 217 LEU A C 1
ATOM 1723 O O . LEU A 1 217 ? -13.031 -20.149 -13.441 1.00 81.69 217 LEU A O 1
ATOM 1727 N N . LYS A 1 218 ? -11.029 -19.829 -12.492 1.00 81.25 218 LYS A N 1
ATOM 1728 C CA . LYS A 1 218 ? -11.560 -19.200 -11.282 1.00 81.25 218 LYS A CA 1
ATOM 1729 C C . LYS A 1 218 ? -12.161 -17.843 -11.605 1.00 81.25 218 LYS A C 1
ATOM 1731 O O . LYS A 1 218 ? -13.165 -17.497 -10.988 1.00 81.25 218 LYS A O 1
ATOM 1736 N N . ILE A 1 219 ? -11.603 -17.119 -12.579 1.00 80.69 219 ILE A N 1
ATOM 1737 C CA . ILE A 1 219 ? -12.176 -15.852 -13.044 1.00 80.69 219 ILE A CA 1
ATOM 1738 C C . ILE A 1 219 ? -13.607 -16.006 -13.579 1.00 80.69 219 ILE A C 1
ATOM 1740 O O . ILE A 1 219 ? -14.450 -15.169 -13.286 1.00 80.69 219 ILE A O 1
ATOM 1744 N N . ASP A 1 220 ? -13.937 -17.123 -14.237 1.00 81.50 220 ASP A N 1
ATOM 1745 C CA . ASP A 1 220 ? -15.295 -17.382 -14.743 1.00 81.50 220 ASP A CA 1
ATOM 1746 C C . ASP A 1 220 ? -16.314 -17.679 -13.629 1.00 81.50 220 ASP A C 1
ATOM 1748 O O . ASP A 1 220 ? -17.524 -17.655 -13.852 1.00 81.50 220 ASP A O 1
ATOM 1752 N N . GLN A 1 221 ? -15.837 -17.968 -12.416 1.00 79.31 221 GLN A N 1
ATOM 1753 C CA . GLN A 1 221 ? -16.674 -18.186 -11.234 1.00 79.31 221 GLN A CA 1
ATOM 1754 C C . GLN A 1 221 ? -16.907 -16.892 -10.444 1.00 79.31 221 GLN A C 1
ATOM 1756 O O . GLN A 1 221 ? -17.672 -16.889 -9.475 1.00 79.31 221 GLN A O 1
ATOM 1761 N N . ILE A 1 222 ? -16.253 -15.794 -10.834 1.00 79.31 222 ILE A N 1
ATOM 1762 C CA . ILE A 1 222 ? -16.430 -14.485 -10.218 1.00 79.31 222 ILE A CA 1
ATOM 1763 C C . ILE A 1 222 ? -17.643 -13.814 -10.856 1.00 79.31 222 ILE A C 1
ATOM 1765 O O . ILE A 1 222 ? -17.637 -13.430 -12.020 1.00 79.31 222 ILE A O 1
ATOM 1769 N N . THR A 1 223 ? -18.703 -13.620 -10.077 1.00 65.69 223 THR A N 1
ATOM 1770 C CA . THR A 1 223 ? -19.775 -12.697 -10.458 1.00 65.69 223 THR A CA 1
ATOM 1771 C C . THR A 1 223 ? -19.310 -11.268 -10.202 1.00 65.69 223 THR A C 1
ATOM 1773 O O . THR A 1 223 ? -19.387 -10.789 -9.066 1.00 65.69 223 THR A O 1
ATOM 1776 N N . PHE A 1 224 ? -18.835 -10.583 -11.241 1.00 59.91 224 PHE A N 1
ATOM 1777 C CA . PHE A 1 224 ? -18.658 -9.135 -11.199 1.00 59.91 224 PHE A CA 1
ATOM 1778 C C . PHE A 1 224 ? -20.045 -8.491 -11.105 1.00 59.91 224 PHE A C 1
ATOM 1780 O O . PHE A 1 224 ? -20.828 -8.512 -12.053 1.00 59.91 224 PHE A O 1
ATOM 1787 N N . ASN A 1 225 ? -20.387 -7.951 -9.934 1.00 47.53 225 ASN A N 1
ATOM 1788 C CA . ASN A 1 225 ? -21.563 -7.097 -9.807 1.00 47.53 225 ASN A CA 1
ATOM 1789 C C . ASN A 1 225 ? -21.238 -5.772 -10.503 1.00 47.53 225 ASN A C 1
ATOM 1791 O O . ASN A 1 225 ? -20.723 -4.855 -9.870 1.00 47.53 225 ASN A O 1
ATOM 1795 N N . SER A 1 226 ? -21.510 -5.688 -11.805 1.00 40.19 226 SER A N 1
ATOM 1796 C CA . SER A 1 226 ? -21.481 -4.434 -12.552 1.00 40.19 226 SER A CA 1
ATOM 1797 C C . SER A 1 226 ? -22.467 -3.462 -11.887 1.00 40.19 226 SER A C 1
ATOM 1799 O O . SER A 1 226 ? -23.676 -3.708 -11.864 1.00 40.19 226 SER A O 1
ATOM 1801 N N . SER A 1 227 ? -21.972 -2.391 -11.272 1.00 36.03 227 SER A N 1
ATOM 1802 C CA . SER A 1 227 ? -22.773 -1.293 -10.712 1.00 36.03 227 SER A CA 1
ATOM 1803 C C . SER A 1 227 ? -22.077 0.027 -10.965 1.00 36.03 227 SER A C 1
ATOM 1805 O O . SER A 1 227 ? -20.853 0.085 -10.719 1.00 36.03 227 SER A O 1
#

Organism: NCBI:txid2932267

Secondary structure (DSSP, 8-state):
---PPPPP----HHHHHHHHHHHHHHH-S-TTHHHHHHHHHHHHHHHHHHHHHHHHHHHHHHHHHHHHHHHHHHHTS-------------S---TTTS-HHHHHHHHHHHHHSPSEEEEHHHHHHHHHHTT---HHHHHHHHHHHHTTTSEEE-TTTGGGTEEEESHHHHHHHHHH-TTS-HHHHHHHHHHHHHTTS--HHHHHHTS-HHHHSSS--SGGG------

pLDDT: mean 73.01, std 13.85, range [34.5, 94.69]

Radius of gyration: 27.88 Å; chains: 1; bounding box: 49×63×72 Å

Foldseek 3Di:
DDDDDDDDDDDDPVVVVVLVVVQCVVPNPDPPSSVVVVVVVVVVVVVVVVVVVVVVVVVVVVVVVVVVVVVVVCVVDDPDDDDDDPDPDPDPDPPVPPDVLLVQLLVQLLVQQDAFKDALVSLCVSSVVSVDNDPVSSVVSVVVCPLQLQWAQQLPCNVVRMTGGDLLNNLCCCFVDPVNALVSVLVRQVVCVVSVRDHLVRNVVSYPPVSVPPDDGSSVVDDDPDD